Protein AF-0000000080482596 (afdb_homodimer)

Foldseek 3Di:
DADDDPRQVVLLVLLCVLLVVLLVVLVVLVVVVPVQLVLLVVLPDPRSSCVSNVSSVLSNVLSVCSNALAAVLVSLQSLLVVLQVCLVRRLVLVPDDPVCNVVSVVSSVVSNVSSVSSNVSSVVSVDDHPNHPNHHPD/DADDDPRQVVLLVLLCVLLVVLLVVLVVLVVVVPVQLVLLVVLPPPRSSCVSNVSSVLSNVLSVCSNALAAVLVSLQSLLVVLQVCLVRRLVLVPDDPVCNVVSVVSSVVSNVSSVSSNVSSVVSVDDHPNHPNHHPD

Structure (mmCIF, N/CA/C/O backbone):
data_AF-0000000080482596-model_v1
#
loop_
_entity.id
_entity.type
_entity.pdbx_description
1 polymer 'DoxX family protein'
#
loop_
_atom_site.group_PDB
_atom_site.id
_atom_site.type_symbol
_atom_site.label_atom_id
_atom_site.label_alt_id
_atom_site.label_comp_id
_atom_site.label_asym_id
_atom_site.label_entity_id
_atom_site.label_seq_id
_atom_site.pdbx_PDB_ins_code
_atom_site.Cartn_x
_atom_site.Cartn_y
_atom_site.Cartn_z
_atom_site.occupancy
_atom_site.B_iso_or_equiv
_atom_site.auth_seq_id
_atom_site.auth_comp_id
_atom_site.auth_asym_id
_atom_site.auth_atom_id
_atom_site.pdbx_PDB_model_num
ATOM 1 N N . MET A 1 1 ? -1.412 -26.266 -6.246 1 75.12 1 MET A N 1
ATOM 2 C CA . MET A 1 1 ? -0.433 -26.438 -5.176 1 75.12 1 MET A CA 1
ATOM 3 C C . MET A 1 1 ? -0.391 -25.219 -4.266 1 75.12 1 MET A C 1
ATOM 5 O O . MET A 1 1 ? -0.43 -24.078 -4.742 1 75.12 1 MET A O 1
ATOM 9 N N . VAL A 1 2 ? -0.297 -25.469 -2.836 1 86.62 2 VAL A N 1
ATOM 10 C CA . VAL A 1 2 ? -0.219 -24.406 -1.838 1 86.62 2 VAL A CA 1
ATOM 11 C C . VAL A 1 2 ? 1.213 -23.891 -1.752 1 86.62 2 VAL A C 1
ATOM 13 O O . VAL A 1 2 ? 2.166 -24.672 -1.741 1 86.62 2 VAL A O 1
ATOM 16 N N . LEU A 1 3 ? 1.321 -22.562 -1.751 1 84.69 3 LEU A N 1
ATOM 17 C CA . LEU A 1 3 ? 2.643 -21.953 -1.621 1 84.69 3 LEU A CA 1
ATOM 18 C C . LEU A 1 3 ? 3.291 -22.344 -0.297 1 84.69 3 LEU A C 1
ATOM 20 O O . LEU A 1 3 ? 2.652 -22.281 0.755 1 84.69 3 LEU A O 1
ATOM 24 N N . SER A 1 4 ? 4.512 -22.859 -0.291 1 85.62 4 SER A N 1
ATOM 25 C CA . SER A 1 4 ? 5.258 -23.266 0.894 1 85.62 4 SER A CA 1
ATOM 26 C C . SER A 1 4 ? 6.645 -22.641 0.922 1 85.62 4 SER A C 1
ATOM 28 O O . SER A 1 4 ? 6.977 -21.812 0.071 1 85.62 4 SER A O 1
ATOM 30 N N . GLY A 1 5 ? 7.367 -22.922 2.045 1 90.44 5 GLY A N 1
ATOM 31 C CA . GLY A 1 5 ? 8.711 -22.375 2.146 1 90.44 5 GLY A CA 1
ATOM 32 C C . GLY A 1 5 ? 8.727 -20.859 2.316 1 90.44 5 GLY A C 1
ATOM 33 O O . GLY A 1 5 ? 7.902 -20.312 3.047 1 90.44 5 GLY A O 1
ATOM 34 N N . LEU A 1 6 ? 9.672 -20.172 1.716 1 92 6 LEU A N 1
ATOM 35 C CA . LEU A 1 6 ? 9.836 -18.719 1.839 1 92 6 LEU A CA 1
ATOM 36 C C . LEU A 1 6 ? 8.656 -17.984 1.209 1 92 6 LEU A C 1
ATOM 38 O O . LEU A 1 6 ? 8.227 -16.938 1.711 1 92 6 LEU A O 1
ATOM 42 N N . GLU A 1 7 ? 8.117 -18.562 0.152 1 93.88 7 GLU A N 1
ATOM 43 C CA . GLU A 1 7 ? 6.965 -17.953 -0.499 1 93.88 7 GLU A CA 1
ATOM 44 C C . GLU A 1 7 ? 5.727 -18.016 0.39 1 93.88 7 GLU A C 1
ATOM 46 O O . GLU A 1 7 ? 4.926 -17.078 0.419 1 93.88 7 GLU A O 1
ATOM 51 N N . GLY A 1 8 ? 5.602 -19.156 1.041 1 95.44 8 GLY A N 1
ATOM 52 C CA . GLY A 1 8 ? 4.492 -19.281 1.974 1 95.44 8 GLY A CA 1
ATOM 53 C C . GLY A 1 8 ? 4.566 -18.297 3.125 1 95.44 8 GLY A C 1
ATOM 54 O O . GLY A 1 8 ? 3.553 -17.703 3.51 1 95.44 8 GLY A O 1
ATOM 55 N N . ILE A 1 9 ? 5.766 -18.156 3.664 1 96.94 9 ILE A N 1
ATOM 56 C CA . ILE A 1 9 ? 5.977 -17.219 4.77 1 96.94 9 ILE A CA 1
ATOM 57 C C . ILE A 1 9 ? 5.738 -15.789 4.293 1 96.94 9 ILE A C 1
ATOM 59 O O . ILE A 1 9 ? 5.082 -15 4.98 1 96.94 9 ILE A O 1
ATOM 63 N N . ALA A 1 10 ? 6.238 -15.492 3.076 1 97.94 10 ALA A N 1
ATOM 64 C CA . ALA A 1 10 ? 6.062 -14.156 2.518 1 97.94 10 ALA A CA 1
ATOM 65 C C . ALA A 1 10 ? 4.582 -13.836 2.311 1 97.94 10 ALA A C 1
ATOM 67 O O . ALA A 1 10 ? 4.137 -12.727 2.598 1 97.94 10 ALA A O 1
ATOM 68 N N . LEU A 1 11 ? 3.895 -14.789 1.822 1 98.06 11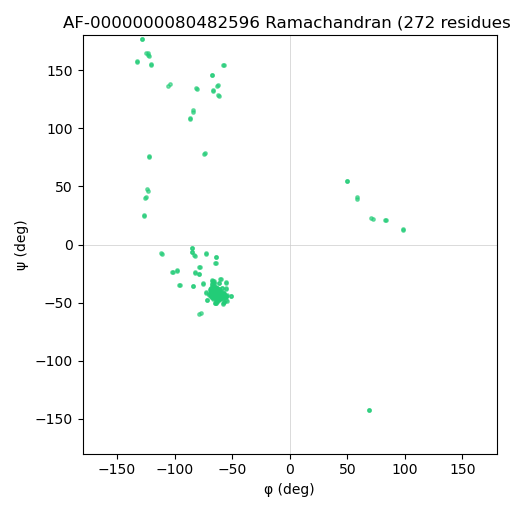 LEU A N 1
ATOM 69 C CA . LEU A 1 11 ? 2.475 -14.555 1.582 1 98.06 11 LEU A CA 1
ATOM 70 C C . LEU A 1 11 ? 1.723 -14.383 2.898 1 98.06 11 LEU A C 1
ATOM 72 O O . LEU A 1 11 ? 0.837 -13.531 3.006 1 98.06 11 LEU A O 1
ATOM 76 N N . LEU A 1 12 ? 2.086 -15.211 3.877 1 98.38 12 LEU A N 1
ATOM 77 C CA . LEU A 1 12 ? 1.438 -15.062 5.176 1 98.38 12 LEU A CA 1
ATOM 78 C C . LEU A 1 12 ? 1.697 -13.672 5.758 1 98.38 12 LEU A C 1
ATOM 80 O O . LEU A 1 12 ? 0.778 -13.031 6.262 1 98.38 12 LEU A O 1
ATOM 84 N N . LEU A 1 13 ? 2.904 -13.227 5.672 1 98.81 13 LEU A N 1
ATOM 85 C CA . LEU A 1 13 ? 3.244 -11.898 6.168 1 98.81 13 LEU A CA 1
ATOM 86 C C . LEU A 1 13 ? 2.52 -10.82 5.371 1 98.81 13 LEU A C 1
ATOM 88 O O . LEU A 1 13 ? 2.057 -9.828 5.938 1 98.81 13 LEU A O 1
ATOM 92 N N . ALA A 1 14 ? 2.475 -10.953 4.09 1 98.88 14 ALA A N 1
ATOM 93 C CA . ALA A 1 14 ? 1.762 -10 3.24 1 98.88 14 ALA A CA 1
ATOM 94 C C . ALA A 1 14 ? 0.301 -9.875 3.662 1 98.88 14 ALA A C 1
ATOM 96 O O . ALA A 1 14 ? -0.231 -8.766 3.758 1 98.88 14 ALA A O 1
ATOM 97 N N . ARG A 1 15 ? -0.317 -10.992 3.914 1 98.88 15 ARG A N 1
ATOM 98 C CA . ARG A 1 15 ? -1.721 -11.016 4.312 1 98.88 15 ARG A CA 1
ATOM 99 C C . ARG A 1 15 ? -1.922 -10.312 5.648 1 98.88 15 ARG A C 1
ATOM 101 O O . ARG A 1 15 ? -2.873 -9.547 5.816 1 98.88 15 ARG A O 1
ATOM 108 N N . ILE A 1 16 ? -1.071 -10.516 6.555 1 98.88 16 ILE A N 1
ATOM 109 C CA . ILE A 1 16 ? -1.191 -9.93 7.887 1 98.88 16 ILE A CA 1
ATOM 110 C C . ILE A 1 16 ? -0.912 -8.43 7.816 1 98.88 16 ILE A C 1
ATOM 112 O O . ILE A 1 16 ? -1.667 -7.625 8.367 1 98.88 16 ILE A O 1
ATOM 116 N N . LEU A 1 17 ? 0.138 -8.062 7.168 1 98.94 17 LEU A N 1
ATOM 117 C CA . LEU A 1 17 ? 0.535 -6.664 7.121 1 98.94 17 LEU A CA 1
ATOM 118 C C . LEU A 1 17 ? -0.441 -5.848 6.281 1 98.94 17 LEU A C 1
ATOM 120 O O . LEU A 1 17 ? -0.818 -4.738 6.66 1 98.94 17 LEU A O 1
ATOM 124 N N . PHE A 1 18 ? -0.849 -6.375 5.141 1 98.94 18 PHE A N 1
ATOM 125 C CA . PHE A 1 18 ? -1.749 -5.637 4.266 1 98.94 18 PHE A CA 1
ATOM 126 C C . PHE A 1 18 ? -3.18 -5.688 4.789 1 98.94 18 PHE A C 1
ATOM 128 O O . PHE A 1 18 ? -3.775 -4.648 5.082 1 98.94 18 PHE A O 1
ATOM 135 N N . GLY A 1 19 ? -3.668 -6.949 4.898 1 98.94 19 GLY A N 1
ATOM 136 C CA . GLY A 1 19 ? -5.035 -7.121 5.363 1 98.94 19 GLY A CA 1
ATOM 137 C C . GLY A 1 19 ? -5.242 -6.652 6.793 1 98.94 19 GLY A C 1
ATOM 138 O O . GLY A 1 19 ? -6.254 -6.023 7.105 1 98.94 19 GLY A O 1
ATOM 139 N N . GLY A 1 20 ? -4.32 -7.02 7.684 1 98.88 20 GLY A N 1
ATOM 140 C CA . GLY A 1 20 ? -4.43 -6.629 9.078 1 98.88 20 GLY A CA 1
ATOM 141 C C . GLY A 1 20 ? -4.43 -5.125 9.281 1 98.88 20 GLY A C 1
ATOM 142 O O . GLY A 1 20 ? -5.23 -4.598 10.055 1 98.88 20 GLY A O 1
ATOM 143 N N . VAL A 1 21 ? -3.568 -4.488 8.578 1 98.94 21 VAL A N 1
ATOM 144 C CA . VAL A 1 21 ? -3.463 -3.043 8.727 1 98.94 21 VAL A CA 1
ATOM 145 C C . VAL A 1 21 ? -4.73 -2.375 8.195 1 98.94 21 VAL A C 1
ATOM 147 O O . VAL A 1 21 ? -5.262 -1.453 8.82 1 98.94 21 VAL A O 1
ATOM 150 N N . LEU A 1 22 ? -5.215 -2.822 6.988 1 98.94 22 LEU A N 1
ATOM 151 C CA . LEU A 1 22 ? -6.422 -2.209 6.445 1 98.94 22 LEU A CA 1
ATOM 152 C C . LEU A 1 22 ? -7.625 -2.49 7.34 1 98.94 22 LEU A C 1
ATOM 154 O O . LEU A 1 22 ? -8.484 -1.627 7.516 1 98.94 22 LEU A O 1
ATOM 158 N N . ALA A 1 23 ? -7.691 -3.672 7.922 1 98.94 23 ALA A N 1
ATOM 159 C CA . ALA A 1 23 ? -8.758 -3.961 8.883 1 98.94 23 ALA A CA 1
ATOM 160 C C . ALA A 1 23 ? -8.672 -3.035 10.094 1 98.94 23 ALA A C 1
ATOM 162 O O . ALA A 1 23 ? -9.68 -2.504 10.547 1 98.94 23 ALA A O 1
ATOM 163 N N . PHE A 1 24 ? -7.504 -2.857 10.625 1 98.88 24 PHE A N 1
ATOM 164 C CA . PHE A 1 24 ? -7.301 -1.972 11.758 1 98.88 24 PHE A CA 1
ATOM 165 C C . PHE A 1 24 ? -7.688 -0.54 11.406 1 98.88 24 PHE A C 1
ATOM 167 O O . PHE A 1 24 ? -8.312 0.155 12.211 1 98.88 24 PHE A O 1
ATOM 174 N N . THR A 1 25 ? -7.273 -0.079 10.25 1 98.75 25 THR A N 1
ATOM 175 C CA . THR A 1 25 ? -7.676 1.239 9.773 1 98.75 25 THR A CA 1
ATOM 176 C C . THR A 1 25 ? -9.195 1.364 9.742 1 98.75 25 THR A C 1
ATOM 178 O O . THR A 1 25 ? -9.742 2.408 10.102 1 98.75 25 THR A O 1
ATOM 181 N N . GLY A 1 26 ? -9.828 0.32 9.227 1 98.81 26 GLY A N 1
ATOM 182 C CA . GLY A 1 26 ? -11.289 0.308 9.258 1 98.81 26 GLY A CA 1
ATOM 183 C C . GLY A 1 26 ? -11.852 0.432 10.664 1 98.81 26 GLY A C 1
ATOM 184 O O . GLY A 1 26 ? -12.852 1.129 10.875 1 98.81 26 GLY A O 1
ATOM 185 N N . LEU A 1 27 ? -11.281 -0.285 11.617 1 98.62 27 LEU A N 1
ATOM 186 C CA . LEU A 1 27 ? -11.719 -0.185 13.008 1 98.62 27 LEU A CA 1
ATOM 187 C C . LEU A 1 27 ? -11.586 1.247 13.516 1 98.62 27 LEU A C 1
ATOM 189 O O . LEU A 1 27 ? -12.43 1.719 14.281 1 98.62 27 LEU A O 1
ATOM 193 N N . ASN A 1 28 ? -10.531 1.941 13.109 1 97.94 28 ASN A N 1
ATOM 194 C CA . ASN A 1 28 ? -10.336 3.336 13.492 1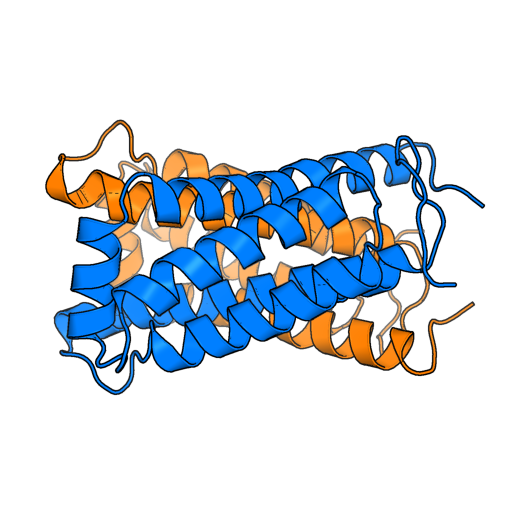 97.94 28 ASN A CA 1
ATOM 195 C C . ASN A 1 28 ? -11.477 4.219 12.984 1 97.94 28 ASN A C 1
ATOM 197 O O . ASN A 1 28 ? -11.836 5.207 13.625 1 97.94 28 ASN A O 1
ATOM 201 N N . HIS A 1 29 ? -12.023 3.84 11.789 1 98.31 29 HIS A N 1
ATOM 202 C CA . HIS A 1 29 ? -13.156 4.594 11.281 1 98.31 29 HIS A CA 1
ATOM 203 C C . HIS A 1 29 ? -14.336 4.543 12.25 1 98.31 29 HIS A C 1
ATOM 205 O O . HIS A 1 29 ? -15.117 5.488 12.328 1 98.31 29 HIS A O 1
ATOM 211 N N . PHE A 1 30 ? -14.461 3.461 13 1 98.31 30 PHE A N 1
ATOM 212 C CA . PHE A 1 30 ? -15.539 3.328 13.977 1 98.31 30 PHE A CA 1
ATOM 213 C C . PHE A 1 30 ? -15.156 4.004 15.289 1 98.31 30 PHE A C 1
ATOM 215 O O . PHE A 1 30 ? -16 4.605 15.953 1 98.31 30 PHE A O 1
ATOM 222 N N . MET A 1 31 ? -13.906 3.949 15.664 1 97.5 31 MET A N 1
ATOM 223 C CA . MET A 1 31 ? -13.445 4.48 16.938 1 97.5 31 MET A CA 1
ATOM 224 C C . MET A 1 31 ? -13.297 5.996 16.891 1 97.5 31 MET A C 1
ATOM 226 O O . MET A 1 31 ? -13.375 6.672 17.906 1 97.5 31 MET A O 1
ATOM 230 N N . GLN A 1 32 ? -13.094 6.543 15.734 1 97.5 32 GLN A N 1
ATOM 231 C CA . GLN A 1 32 ? -12.867 7.969 15.531 1 97.5 32 GLN A CA 1
ATOM 232 C C . GLN A 1 32 ? -13.852 8.539 14.516 1 97.5 32 GLN A C 1
ATOM 234 O O . GLN A 1 32 ? -13.484 9.367 13.688 1 97.5 32 GLN A O 1
ATOM 239 N N . THR A 1 33 ? -15.047 8.055 14.664 1 98.19 33 THR A N 1
ATOM 240 C CA . THR A 1 33 ? -16.062 8.367 13.656 1 98.19 33 THR A CA 1
ATOM 241 C C . THR A 1 33 ? -16.266 9.875 13.555 1 98.19 33 THR A C 1
ATOM 243 O O . THR A 1 33 ? -16.344 10.422 12.453 1 98.19 33 THR A O 1
ATOM 246 N N . GLU A 1 34 ? -16.359 10.555 14.648 1 97.69 34 GLU A N 1
ATOM 247 C CA . GLU A 1 34 ? -16.656 11.984 14.633 1 97.69 34 GLU A CA 1
ATOM 248 C C . GLU A 1 34 ? -15.547 12.766 13.938 1 97.69 34 GLU A C 1
ATOM 250 O O . GLU A 1 34 ? -15.82 13.594 13.062 1 97.69 34 GLU A O 1
ATOM 255 N N . GLN A 1 35 ? -14.391 12.5 14.305 1 95.94 35 GLN A N 1
ATOM 256 C CA . GLN A 1 35 ? -13.25 13.188 13.695 1 95.94 35 GLN A CA 1
ATOM 257 C C . GLN A 1 35 ? -13.164 12.898 12.203 1 95.94 35 GLN A C 1
ATOM 259 O O . GLN A 1 35 ? -12.953 13.812 11.398 1 95.94 35 GLN A O 1
ATOM 264 N N . MET A 1 36 ? -13.312 11.703 11.836 1 96.25 36 MET A N 1
ATOM 265 C CA . MET A 1 36 ? -13.203 11.312 10.43 1 96.25 36 MET A CA 1
ATOM 266 C C . MET A 1 36 ? -14.367 11.852 9.617 1 96.25 36 MET A C 1
ATOM 268 O O . MET A 1 36 ? -14.203 12.211 8.445 1 96.25 36 MET A O 1
ATOM 272 N N . ALA A 1 37 ? -15.5 11.82 10.227 1 97.94 37 ALA A N 1
ATOM 273 C CA . ALA A 1 37 ? -16.656 12.406 9.539 1 97.94 37 ALA A CA 1
ATOM 274 C C . ALA A 1 37 ? -16.453 13.906 9.32 1 97.94 37 ALA A C 1
ATOM 276 O O . ALA A 1 37 ? -16.891 14.445 8.305 1 97.94 37 ALA A O 1
ATOM 277 N N . GLY A 1 38 ? -15.914 14.602 10.344 1 96.75 38 GLY A N 1
ATOM 278 C CA . GLY A 1 38 ? -15.578 16 10.172 1 96.75 38 GLY A CA 1
ATOM 279 C C . GLY A 1 38 ? -14.664 16.266 8.992 1 96.75 38 GLY A C 1
ATOM 280 O O . GLY A 1 38 ? -14.891 17.188 8.211 1 96.75 38 GLY A O 1
ATOM 281 N N . TYR A 1 39 ? -13.656 15.43 8.852 1 94.5 39 TYR A N 1
ATOM 282 C CA . TYR A 1 39 ? -12.742 15.539 7.727 1 94.5 39 TYR A CA 1
ATOM 283 C C . TYR A 1 39 ? -13.453 15.273 6.41 1 94.5 39 TYR A C 1
ATOM 285 O O . TYR A 1 39 ? -13.25 15.984 5.426 1 94.5 39 TYR A O 1
ATOM 293 N N . ALA A 1 40 ? -14.273 14.227 6.348 1 96.75 40 ALA A N 1
ATOM 294 C CA . ALA A 1 40 ? -15.039 13.883 5.152 1 96.75 40 ALA A CA 1
A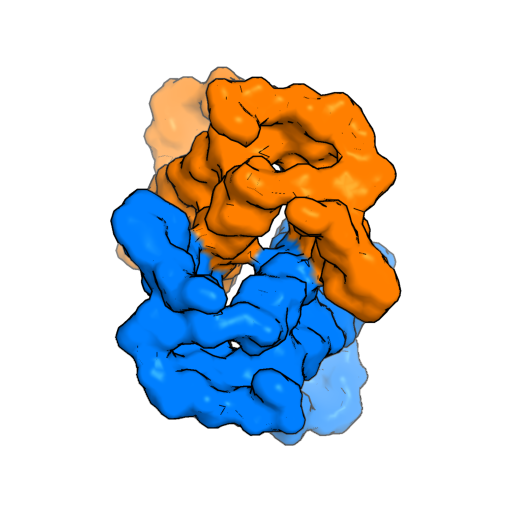TOM 295 C C . ALA A 1 40 ? -15.969 15.031 4.754 1 96.75 40 ALA A C 1
ATOM 297 O O . ALA A 1 40 ? -16.125 15.328 3.566 1 96.75 40 ALA A O 1
ATOM 298 N N . GLN A 1 41 ? -16.547 15.602 5.754 1 97.31 41 GLN A N 1
ATOM 299 C CA . GLN A 1 41 ? -17.406 16.766 5.496 1 97.31 41 GLN A CA 1
ATOM 300 C C . GLN A 1 41 ? -16.594 17.906 4.895 1 97.31 41 GLN A C 1
ATOM 302 O O . GLN A 1 41 ? -17.047 18.562 3.949 1 97.31 41 GLN A O 1
ATOM 307 N N . HIS A 1 42 ? -15.516 18.172 5.496 1 95.25 42 HIS A N 1
ATOM 308 C CA . HIS A 1 42 ? -14.633 19.219 4.996 1 95.25 42 HIS A CA 1
ATOM 309 C C . HIS A 1 42 ? -14.258 18.969 3.537 1 95.25 42 HIS A C 1
ATOM 311 O O . HIS A 1 42 ? -14.109 19.906 2.758 1 95.25 42 HIS A O 1
ATOM 317 N N . LYS A 1 43 ? -14.156 17.688 3.158 1 95.94 43 LYS A N 1
ATOM 318 C CA . LYS A 1 43 ? -13.797 17.312 1.795 1 95.94 43 LYS A CA 1
ATOM 319 C C . LYS A 1 43 ? -15.016 17.328 0.877 1 95.94 43 LYS A C 1
ATOM 321 O O . LYS A 1 43 ? -14.906 17.047 -0.318 1 95.94 43 LYS A O 1
ATOM 326 N N . GLY A 1 44 ? -16.203 17.484 1.417 1 95.5 44 GLY A N 1
ATOM 327 C CA . GLY A 1 44 ? -17.391 17.719 0.602 1 95.5 44 GLY A CA 1
ATOM 328 C C . GLY A 1 44 ? -18.203 16.453 0.362 1 95.5 44 GLY A C 1
ATOM 329 O O . GLY A 1 44 ? -19.078 16.438 -0.514 1 95.5 44 GLY A O 1
ATOM 330 N N . LEU A 1 45 ? -17.875 15.469 1.116 1 96.38 45 LEU A N 1
ATOM 331 C CA . LEU A 1 45 ? -18.688 14.273 0.942 1 96.38 45 LEU A CA 1
ATOM 332 C C . LEU A 1 45 ? -20.109 14.516 1.398 1 96.38 45 LEU A C 1
ATOM 334 O O . LEU A 1 45 ? -20.344 15.148 2.434 1 96.38 45 LEU A O 1
ATOM 338 N N . PRO A 1 46 ? -21.172 14.141 0.639 1 95.38 46 PRO A N 1
ATOM 339 C CA . PRO A 1 46 ? -22.578 14.445 0.966 1 95.38 46 PRO A CA 1
ATOM 340 C C . PRO A 1 46 ? -23.062 13.703 2.211 1 95.38 46 PRO A C 1
ATOM 342 O O . PRO A 1 46 ? -23.906 14.211 2.945 1 95.38 46 PRO A O 1
ATOM 345 N N . ALA A 1 47 ? -22.703 12.555 2.52 1 97.75 47 ALA A N 1
ATOM 346 C CA . ALA A 1 47 ? -23.047 11.766 3.695 1 97.75 47 ALA A CA 1
ATOM 347 C C . ALA A 1 47 ? -21.797 11.344 4.465 1 97.75 47 ALA A C 1
ATOM 349 O O . ALA A 1 47 ? -21.453 10.156 4.512 1 97.75 47 ALA A O 1
ATOM 350 N N . PRO A 1 48 ? -21.281 12.305 5.152 1 98.25 48 PRO A N 1
ATOM 351 C CA . PRO A 1 48 ? -19.938 12.062 5.699 1 98.25 48 PRO A CA 1
ATOM 352 C C . PRO A 1 48 ? -19.922 10.945 6.738 1 98.25 48 PRO A C 1
ATOM 354 O O . PRO A 1 48 ? -19.047 10.086 6.703 1 98.25 48 PRO A O 1
ATOM 357 N N . THR A 1 49 ? -20.859 10.945 7.672 1 98.5 49 THR A N 1
ATOM 358 C CA . THR A 1 49 ? -20.875 9.914 8.703 1 98.5 49 THR A CA 1
ATOM 359 C C . THR A 1 49 ? -21.125 8.539 8.086 1 98.5 49 THR A C 1
ATOM 361 O O . THR A 1 49 ? -20.453 7.57 8.43 1 98.5 49 THR A O 1
ATOM 364 N N . LEU A 1 50 ? -22.031 8.461 7.188 1 98.38 50 LEU A N 1
ATOM 365 C CA . LEU A 1 50 ? -22.312 7.199 6.508 1 98.38 50 LEU A CA 1
ATOM 366 C C . LEU A 1 50 ? -21.109 6.73 5.707 1 98.38 50 LEU A C 1
ATOM 368 O O . LEU A 1 50 ? -20.812 5.531 5.656 1 98.38 50 LEU A O 1
ATOM 372 N N . SER A 1 51 ? -20.453 7.668 5.078 1 98.38 51 SER A N 1
ATOM 373 C CA . SER A 1 51 ? -19.266 7.324 4.297 1 98.38 51 SER A CA 1
ATOM 374 C C . SER A 1 51 ? -18.172 6.742 5.18 1 98.38 51 SER A C 1
ATOM 376 O O . SER A 1 51 ? -17.531 5.762 4.809 1 98.38 51 SER A O 1
ATOM 378 N N . VAL A 1 52 ? -17.984 7.324 6.367 1 98.56 52 VAL A N 1
ATOM 379 C CA . VAL A 1 52 ? -16.953 6.871 7.281 1 98.56 52 VAL A CA 1
ATOM 380 C C . VAL A 1 52 ? -17.297 5.488 7.824 1 98.56 52 VAL A C 1
ATOM 382 O O . VAL A 1 52 ? -16.453 4.586 7.832 1 98.56 52 VAL A O 1
ATOM 385 N N . LEU A 1 53 ? -18.516 5.262 8.203 1 98.75 53 LEU A N 1
ATOM 386 C CA . LEU A 1 53 ? -18.938 3.971 8.727 1 98.75 53 LEU A CA 1
ATOM 387 C C . LEU A 1 53 ? -18.906 2.902 7.637 1 98.75 53 LEU A C 1
ATOM 389 O O . LEU A 1 53 ? -18.453 1.778 7.883 1 98.75 53 LEU A O 1
ATOM 393 N N . GLY A 1 54 ? -19.422 3.297 6.461 1 98.62 54 GLY A N 1
ATOM 394 C CA . GLY A 1 54 ? -19.391 2.369 5.34 1 98.62 54 GLY A CA 1
ATOM 395 C C . GLY A 1 54 ? -17.969 1.97 4.945 1 98.62 54 GLY A C 1
ATOM 396 O O . GLY A 1 54 ? -17.703 0.793 4.699 1 98.62 54 GLY A O 1
ATOM 397 N N . SER A 1 55 ? -17.094 2.965 4.887 1 98.69 55 SER A N 1
ATOM 398 C CA . SER A 1 55 ? -15.703 2.654 4.559 1 98.69 55 SER A CA 1
ATOM 399 C C . SER A 1 55 ? -15.055 1.816 5.652 1 98.69 55 SER A C 1
ATOM 401 O O . SER A 1 55 ? -14.234 0.94 5.367 1 98.69 55 SER A O 1
ATOM 403 N N . GLY A 1 56 ? -15.406 2.154 6.934 1 98.81 56 GLY A N 1
ATOM 404 C CA . GLY A 1 56 ? -14.93 1.314 8.023 1 98.81 56 GLY A CA 1
ATOM 405 C C . GLY A 1 56 ? -15.305 -0.147 7.852 1 98.81 56 GLY A C 1
ATOM 406 O O . GLY A 1 56 ? -14.453 -1.029 7.996 1 98.81 56 GLY A O 1
ATOM 407 N N . ALA A 1 57 ? -16.562 -0.388 7.531 1 98.94 57 ALA A N 1
ATOM 408 C CA . ALA A 1 57 ? -17.031 -1.754 7.324 1 98.94 57 ALA A CA 1
ATOM 409 C C . ALA A 1 57 ? -16.312 -2.414 6.156 1 98.94 57 ALA A C 1
ATOM 411 O O . ALA A 1 57 ? -15.891 -3.572 6.25 1 98.94 57 ALA A O 1
ATOM 412 N N . LEU A 1 58 ? -16.219 -1.686 5.125 1 98.94 58 LEU A N 1
ATOM 413 C CA . LEU A 1 58 ? -15.562 -2.199 3.924 1 98.94 58 LEU A CA 1
ATOM 414 C C . LEU A 1 58 ? -14.109 -2.574 4.211 1 98.94 58 LEU A C 1
ATOM 416 O O . LEU A 1 58 ? -13.656 -3.648 3.816 1 98.94 58 LEU A O 1
ATOM 420 N N . LEU A 1 59 ? -13.391 -1.709 4.922 1 98.94 59 LEU A N 1
ATOM 421 C CA . LEU A 1 59 ? -11.984 -1.937 5.242 1 98.94 59 LEU A CA 1
ATOM 422 C C . LEU A 1 59 ? -11.828 -3.129 6.18 1 98.94 59 LEU A C 1
ATOM 424 O O . LEU A 1 59 ? -10.953 -3.973 5.98 1 98.94 59 LEU A O 1
ATOM 428 N N . VAL A 1 60 ? -12.656 -3.191 7.148 1 98.94 60 VAL A N 1
ATOM 429 C CA . VAL A 1 60 ? -12.586 -4.301 8.094 1 98.94 60 VAL A CA 1
ATOM 430 C C . VAL A 1 60 ? -12.875 -5.613 7.375 1 98.94 60 VAL A C 1
ATOM 432 O O . VAL A 1 60 ? -12.102 -6.566 7.473 1 98.94 60 VAL A O 1
ATOM 435 N N . LEU A 1 61 ? -13.953 -5.672 6.621 1 98.94 61 LEU A N 1
ATOM 436 C CA . LEU A 1 61 ? -14.359 -6.898 5.945 1 98.94 61 LEU A CA 1
ATOM 437 C C . LEU A 1 61 ? -13.352 -7.285 4.867 1 98.94 61 LEU A C 1
ATOM 439 O O . LEU A 1 61 ? -13 -8.461 4.73 1 98.94 61 LEU A O 1
ATOM 443 N N . GLY A 1 62 ? -12.961 -6.293 4.094 1 98.94 62 GLY A N 1
ATOM 444 C CA . GLY A 1 62 ? -11.953 -6.57 3.084 1 98.94 62 GLY A CA 1
ATOM 445 C C . GLY A 1 62 ? -10.641 -7.051 3.67 1 98.94 62 GLY A C 1
ATOM 446 O O . GLY A 1 62 ? -10.039 -7.996 3.16 1 98.94 62 GLY A O 1
ATOM 447 N N . GLY A 1 63 ? -10.156 -6.332 4.734 1 98.94 63 GLY A N 1
ATOM 448 C CA . GLY A 1 63 ? -8.938 -6.758 5.402 1 98.94 63 GLY A CA 1
ATOM 449 C C . GLY A 1 63 ? -9.031 -8.16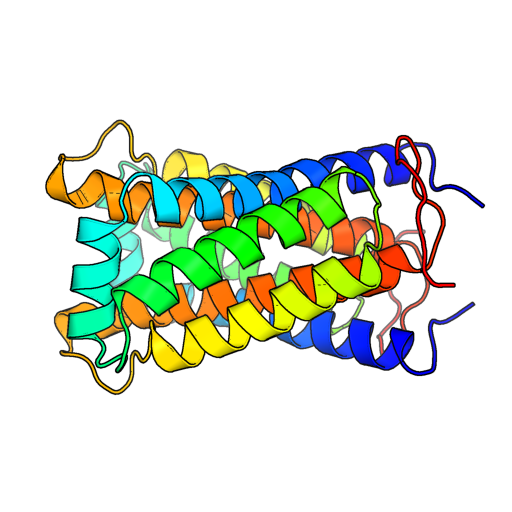4 5.961 1 98.94 63 GLY A C 1
ATOM 450 O O . GLY A 1 63 ? -8.102 -8.961 5.801 1 98.94 63 GLY A O 1
ATOM 451 N N . LEU A 1 64 ? -10.102 -8.508 6.594 1 98.88 64 LEU A N 1
ATOM 452 C CA . LEU A 1 64 ? -10.305 -9.844 7.156 1 98.88 64 LEU A CA 1
ATOM 453 C C . LEU A 1 64 ? -10.383 -10.891 6.055 1 98.88 64 LEU A C 1
ATOM 455 O O . LEU A 1 64 ? -9.938 -12.023 6.242 1 98.88 64 LEU A O 1
ATOM 459 N N . SER A 1 65 ? -11.055 -10.531 4.957 1 98.88 65 SER A N 1
ATOM 460 C CA . SER A 1 65 ? -11.086 -11.414 3.799 1 98.88 65 SER A CA 1
ATOM 461 C C . SER A 1 65 ? -9.68 -11.844 3.395 1 98.88 65 SER A C 1
ATOM 463 O O . SER A 1 65 ? -9.414 -13.031 3.18 1 98.88 65 SER A O 1
ATOM 465 N N . ILE A 1 66 ? -8.781 -10.938 3.373 1 98.81 66 ILE A N 1
ATOM 466 C CA . ILE A 1 66 ? -7.406 -11.18 2.947 1 98.81 66 ILE A CA 1
ATOM 467 C C . ILE A 1 66 ? -6.668 -11.977 4.02 1 98.81 66 ILE A C 1
ATOM 469 O O . ILE A 1 66 ? -5.945 -12.93 3.709 1 98.81 66 ILE A O 1
ATOM 473 N N . ILE A 1 67 ? -6.863 -11.672 5.273 1 98.81 67 ILE A N 1
ATOM 474 C CA . ILE A 1 67 ? -6.176 -12.359 6.359 1 98.81 67 ILE A CA 1
ATOM 475 C C . ILE A 1 67 ? -6.605 -13.828 6.395 1 98.81 67 ILE A C 1
ATOM 477 O O . ILE A 1 67 ? -5.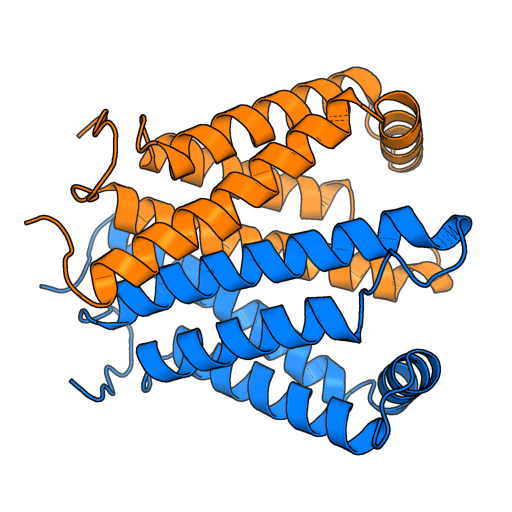766 -14.719 6.504 1 98.81 67 ILE A O 1
ATOM 481 N N . THR A 1 68 ? -7.848 -14.109 6.195 1 98.44 68 THR A N 1
ATOM 482 C CA . THR A 1 68 ? -8.391 -15.43 6.477 1 98.44 68 THR A CA 1
ATOM 483 C C . THR A 1 68 ? -8.469 -16.266 5.203 1 98.44 68 THR A C 1
ATOM 485 O O . THR A 1 68 ? -8.594 -17.484 5.266 1 98.44 68 THR A O 1
ATOM 488 N N . GLY A 1 69 ? -8.5 -15.617 4.066 1 97.75 69 GLY A N 1
ATOM 489 C CA . GLY A 1 69 ? -8.68 -16.328 2.809 1 97.75 69 GLY A CA 1
ATOM 490 C C . GLY A 1 69 ? -10.133 -16.625 2.49 1 97.75 69 GLY A C 1
ATOM 491 O O . GLY A 1 69 ? -10.43 -17.578 1.771 1 97.75 69 GLY A O 1
ATOM 492 N N . VAL A 1 70 ? -11.016 -15.852 3.129 1 98.38 70 VAL A N 1
ATOM 493 C CA . VAL A 1 70 ? -12.438 -15.953 2.797 1 98.38 70 VAL A CA 1
ATOM 494 C C . VAL A 1 70 ? -12.758 -15.039 1.619 1 98.38 70 VAL A C 1
ATOM 496 O O . VAL A 1 70 ? -12.812 -13.82 1.774 1 98.38 70 VAL A O 1
ATOM 499 N N . LEU A 1 71 ? -13.016 -15.602 0.451 1 98.19 71 LEU A N 1
ATOM 500 C CA . LEU A 1 71 ? -13.281 -14.867 -0.783 1 98.19 71 LEU A CA 1
ATOM 501 C C . LEU A 1 71 ? -12.211 -13.805 -1.024 1 98.19 71 LEU A C 1
ATOM 503 O O . LEU A 1 71 ? -12.531 -12.633 -1.24 1 98.19 71 LEU A O 1
ATOM 507 N N . PRO A 1 72 ? -10.984 -14.234 -1.025 1 97.69 72 PRO A N 1
ATOM 508 C CA . PRO A 1 72 ? -9.906 -13.234 -1.015 1 97.69 72 PRO A CA 1
ATOM 509 C C . PRO A 1 72 ? -9.844 -12.422 -2.307 1 97.69 72 PRO A C 1
ATOM 511 O O . PRO A 1 72 ? -9.469 -11.25 -2.285 1 97.69 72 PRO A O 1
ATOM 514 N N . VAL A 1 73 ? -10.211 -12.984 -3.475 1 98.06 73 VAL A N 1
ATOM 515 C CA . VAL A 1 73 ? -10.227 -12.227 -4.723 1 98.06 73 VAL A CA 1
ATOM 516 C C . VAL A 1 73 ? -11.25 -11.094 -4.625 1 98.06 73 VAL A C 1
ATOM 518 O O . VAL A 1 73 ? -10.945 -9.945 -4.965 1 98.06 73 VAL A O 1
ATOM 521 N N . VAL A 1 74 ? -12.43 -11.375 -4.102 1 98.38 74 VAL A N 1
ATOM 522 C CA . VAL A 1 74 ? -13.484 -10.383 -3.973 1 98.38 74 VAL A CA 1
ATOM 523 C C . VAL A 1 74 ? -13.055 -9.289 -3 1 98.38 74 VAL A C 1
ATOM 525 O O . VAL A 1 74 ? -13.156 -8.094 -3.309 1 98.38 74 VAL A O 1
ATOM 528 N N . GLY A 1 75 ? -12.578 -9.711 -1.799 1 98.69 75 GLY A N 1
ATOM 529 C CA . GLY A 1 75 ? -12.109 -8.742 -0.821 1 98.69 75 GLY A CA 1
ATOM 530 C C . GLY A 1 75 ? -11.039 -7.82 -1.362 1 98.69 75 GLY A C 1
ATOM 531 O O . GLY A 1 75 ? -11.102 -6.602 -1.177 1 98.69 75 GLY A O 1
ATOM 532 N N . ALA A 1 76 ? -10.086 -8.359 -2.064 1 98.88 76 ALA A N 1
ATOM 533 C CA . ALA A 1 76 ? -8.977 -7.582 -2.604 1 98.88 76 ALA A CA 1
ATOM 534 C C . ALA A 1 76 ? -9.461 -6.605 -3.672 1 98.88 76 ALA A C 1
ATOM 536 O O . ALA A 1 76 ? -9.023 -5.453 -3.715 1 98.88 76 ALA A O 1
ATOM 537 N N . LEU A 1 77 ? -10.336 -7.023 -4.547 1 98.81 77 LEU A N 1
ATOM 538 C CA . LEU A 1 77 ? -10.828 -6.16 -5.617 1 98.81 77 LEU A CA 1
ATOM 539 C C . LEU A 1 77 ? -11.688 -5.031 -5.055 1 98.81 77 LEU A C 1
ATOM 541 O O . LEU A 1 77 ? -11.609 -3.895 -5.527 1 98.81 77 LEU A O 1
ATOM 545 N N . VAL A 1 78 ? -12.492 -5.355 -4.109 1 98.88 78 VAL A N 1
ATOM 546 C CA . VAL A 1 78 ? -13.32 -4.34 -3.463 1 98.88 78 VAL A CA 1
ATOM 547 C C . VAL A 1 78 ? -12.43 -3.309 -2.777 1 98.88 78 VAL A C 1
ATOM 549 O O . VAL A 1 78 ? -12.672 -2.104 -2.885 1 98.88 78 VAL A O 1
ATOM 552 N N . LEU A 1 79 ? -11.422 -3.785 -2.092 1 98.94 79 LEU A N 1
ATOM 553 C CA . LEU A 1 79 ? -10.484 -2.875 -1.446 1 98.94 79 LEU A CA 1
ATOM 554 C C . LEU A 1 79 ? -9.758 -2.016 -2.479 1 98.94 79 LEU A C 1
ATOM 556 O O . LEU A 1 79 ? -9.555 -0.821 -2.262 1 98.94 79 LEU A O 1
ATOM 560 N N . ALA A 1 80 ? -9.344 -2.604 -3.592 1 98.94 80 ALA A N 1
ATOM 561 C CA . ALA A 1 80 ? -8.688 -1.836 -4.648 1 98.94 80 ALA A CA 1
ATOM 562 C C . ALA A 1 80 ? -9.586 -0.699 -5.133 1 98.94 80 ALA A C 1
ATOM 564 O O . ALA A 1 80 ? -9.141 0.446 -5.246 1 98.94 80 ALA A O 1
ATOM 565 N N . GLY A 1 81 ? -10.805 -1.049 -5.426 1 98.94 81 GLY A N 1
ATOM 566 C CA . GLY A 1 81 ? -11.742 -0.027 -5.855 1 98.94 81 GLY A CA 1
ATOM 567 C C . GLY A 1 81 ? -11.938 1.071 -4.828 1 98.94 81 GLY A C 1
ATOM 568 O O . GLY A 1 81 ? -11.945 2.256 -5.172 1 98.94 81 GLY A O 1
ATOM 569 N N . PHE A 1 82 ? -12.078 0.674 -3.574 1 98.94 82 PHE A N 1
ATOM 570 C CA . PHE A 1 82 ? -12.258 1.642 -2.496 1 98.94 82 PHE A CA 1
ATOM 571 C C . PHE A 1 82 ? -11.062 2.584 -2.414 1 98.94 82 PHE A C 1
ATOM 573 O O . PHE A 1 82 ? -11.234 3.795 -2.25 1 98.94 82 PHE A O 1
ATOM 580 N N . LEU A 1 83 ? -9.867 2.053 -2.465 1 98.94 83 LEU A N 1
ATOM 581 C CA . LEU A 1 83 ? -8.648 2.842 -2.32 1 98.94 83 LEU A CA 1
ATOM 582 C C . LEU A 1 83 ? -8.516 3.852 -3.457 1 98.94 83 LEU A C 1
ATOM 584 O O . LEU A 1 83 ? -8.047 4.973 -3.244 1 98.94 83 LEU A O 1
ATOM 588 N N . VAL A 1 84 ? -8.922 3.449 -4.652 1 98.94 84 VAL A N 1
ATOM 589 C CA . VAL A 1 84 ? -8.906 4.391 -5.77 1 98.94 84 VAL A CA 1
ATOM 590 C C . VAL A 1 84 ? -9.93 5.5 -5.523 1 98.94 84 VAL A C 1
ATOM 592 O O . VAL A 1 84 ? -9.617 6.684 -5.695 1 98.94 84 VAL A O 1
ATOM 595 N N . VAL A 1 85 ? -11.117 5.102 -5.121 1 98.44 85 VAL A N 1
ATOM 596 C CA . VAL A 1 85 ? -12.164 6.09 -4.863 1 98.44 85 VAL A CA 1
ATOM 5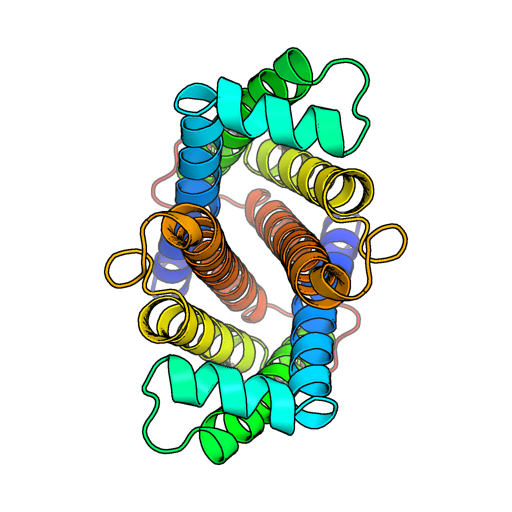97 C C . VAL A 1 85 ? -11.727 7.023 -3.738 1 98.44 85 VAL A C 1
ATOM 599 O O . VAL A 1 85 ? -11.891 8.242 -3.832 1 98.44 85 VAL A O 1
ATOM 602 N N . SER A 1 86 ? -11.219 6.473 -2.645 1 98.19 86 SER A N 1
ATOM 603 C CA . SER A 1 86 ? -10.734 7.273 -1.521 1 98.19 86 SER A CA 1
ATOM 604 C C . SER A 1 86 ? -9.648 8.242 -1.96 1 98.19 86 SER A C 1
ATOM 606 O O . SER A 1 86 ? -9.625 9.398 -1.528 1 98.19 86 SER A O 1
ATOM 608 N N . ALA A 1 87 ? -8.711 7.809 -2.826 1 98.62 87 ALA A N 1
ATOM 609 C CA . ALA A 1 87 ? -7.664 8.688 -3.348 1 98.62 87 ALA A CA 1
ATOM 610 C C . ALA A 1 87 ? -8.266 9.891 -4.066 1 98.62 87 ALA A C 1
ATOM 612 O O . ALA A 1 87 ? -7.867 11.031 -3.816 1 98.62 87 ALA A O 1
ATOM 613 N N . LEU A 1 88 ? -9.219 9.664 -4.875 1 98.12 88 LEU A N 1
ATOM 614 C CA . LEU A 1 88 ? -9.781 10.703 -5.727 1 98.12 88 LEU A CA 1
ATOM 615 C C . LEU A 1 88 ? -10.672 11.641 -4.914 1 98.12 88 LEU A C 1
ATOM 617 O O . LEU A 1 88 ? -10.727 12.844 -5.191 1 98.12 88 LEU A O 1
ATOM 621 N N . THR A 1 89 ? -11.359 11.133 -3.904 1 97 89 THR A N 1
ATOM 622 C CA . THR A 1 89 ? -12.359 11.93 -3.205 1 97 89 THR A CA 1
ATOM 623 C C . THR A 1 89 ? -11.766 12.578 -1.96 1 97 89 THR A C 1
ATOM 625 O O . THR A 1 89 ? -12.117 13.711 -1.612 1 97 89 THR A O 1
ATOM 628 N N . MET A 1 90 ? -10.875 11.914 -1.307 1 97.44 90 MET A N 1
ATOM 629 C CA . MET A 1 90 ? -10.406 12.398 -0.01 1 97.44 90 MET A CA 1
ATOM 630 C C . MET A 1 90 ? -9.047 13.07 -0.139 1 97.44 90 MET A C 1
ATOM 632 O O . MET A 1 90 ? -8.656 13.859 0.726 1 97.44 90 MET A O 1
ATOM 636 N N . HIS A 1 91 ? -8.281 12.742 -1.165 1 98.19 91 HIS A N 1
ATOM 637 C CA . HIS A 1 91 ? -6.918 13.258 -1.28 1 98.19 91 HIS A CA 1
ATOM 638 C C . HIS A 1 91 ? -6.715 13.992 -2.602 1 98.19 91 HIS A C 1
ATOM 640 O O . HIS A 1 91 ? -5.754 13.727 -3.324 1 98.19 91 HIS A O 1
ATOM 646 N N . ASP A 1 92 ? -7.703 14.852 -2.859 1 97.38 92 ASP A N 1
ATOM 647 C CA . ASP A 1 92 ? -7.684 15.664 -4.07 1 97.38 92 ASP A CA 1
ATOM 648 C C . ASP A 1 92 ? -6.66 16.797 -3.955 1 97.38 92 ASP A C 1
ATOM 650 O O . ASP A 1 92 ? -7.027 17.969 -3.85 1 97.38 92 ASP A O 1
ATOM 654 N N . PHE A 1 93 ? -5.395 16.516 -4.125 1 97.44 93 PHE A N 1
ATOM 655 C CA . PHE A 1 93 ? -4.297 17.438 -3.883 1 97.44 93 PHE A CA 1
ATOM 656 C C . PHE A 1 93 ? -4.363 18.625 -4.836 1 97.44 93 PHE A C 1
ATOM 658 O O . PHE A 1 93 ? -3.771 19.672 -4.574 1 97.44 93 PHE A O 1
ATOM 665 N N . TRP A 1 94 ? -5.102 18.578 -5.91 1 97.75 94 TRP A N 1
ATOM 666 C CA . TRP A 1 94 ? -5.234 19.641 -6.895 1 97.75 94 TRP A CA 1
ATOM 667 C C . TRP A 1 94 ? -6.293 20.656 -6.461 1 97.75 94 TRP A C 1
ATOM 669 O O . TRP A 1 94 ? -6.461 21.703 -7.098 1 97.75 94 TRP A O 1
ATOM 679 N N . ALA A 1 95 ? -7.02 20.422 -5.406 1 96.56 95 ALA A N 1
ATOM 680 C CA . ALA A 1 95 ? -8.133 21.281 -4.992 1 96.56 95 ALA A CA 1
ATOM 681 C C . ALA A 1 95 ? -7.977 21.719 -3.539 1 96.56 95 ALA A C 1
ATOM 683 O O . ALA A 1 95 ? -8.969 21.938 -2.846 1 96.56 95 ALA A O 1
ATOM 684 N N . VAL A 1 96 ? -6.758 21.734 -3.029 1 95.88 96 VAL A N 1
ATOM 685 C CA . VAL A 1 96 ? -6.508 22.141 -1.651 1 95.88 96 VAL A CA 1
ATOM 686 C C . VAL A 1 96 ? -5.523 23.312 -1.63 1 95.88 96 VAL A C 1
ATOM 688 O O . VAL A 1 96 ? -4.848 23.578 -2.625 1 95.88 96 VAL A O 1
ATOM 691 N N . PRO A 1 97 ? -5.492 24.016 -0.494 1 96.31 97 PRO A N 1
ATOM 692 C CA . PRO A 1 97 ? -4.496 25.078 -0.372 1 96.31 97 PRO A CA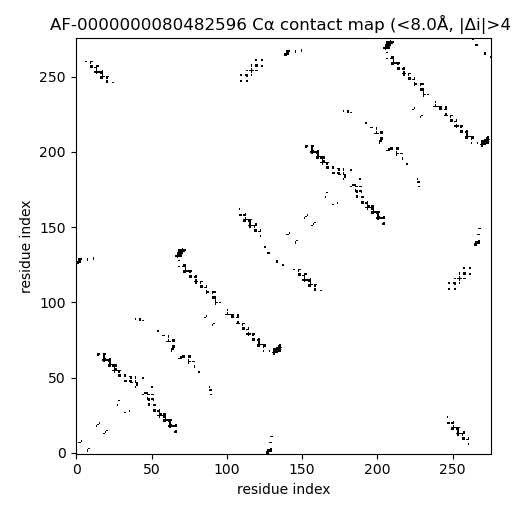 1
ATOM 693 C C . PRO A 1 97 ? -3.064 24.578 -0.56 1 96.31 97 PRO A C 1
ATOM 695 O O . PRO A 1 97 ? -2.781 23.406 -0.307 1 96.31 97 PRO A O 1
ATOM 698 N N . GLU A 1 98 ? -2.209 25.406 -0.963 1 95.94 98 GLU A N 1
ATOM 699 C CA . GLU A 1 98 ? -0.833 25.078 -1.326 1 95.94 98 GLU A CA 1
ATOM 700 C C . GLU A 1 98 ? -0.113 24.375 -0.184 1 95.94 98 GLU A C 1
ATOM 702 O O . GLU A 1 98 ? 0.656 23.438 -0.414 1 95.94 98 GLU A O 1
ATOM 707 N N . ASP A 1 99 ? -0.416 24.828 1.026 1 94.12 99 ASP A N 1
ATOM 708 C CA . ASP A 1 99 ? 0.322 24.312 2.172 1 94.12 99 ASP A CA 1
ATOM 709 C C . ASP A 1 99 ? -0.104 22.875 2.49 1 94.12 99 ASP A C 1
ATOM 711 O O . ASP A 1 99 ? 0.564 22.172 3.258 1 94.12 99 ASP A O 1
ATOM 715 N N . GLN A 1 100 ? -1.164 22.359 1.828 1 94.75 100 GLN A N 1
ATOM 716 C CA . GLN A 1 100 ? -1.668 21.016 2.062 1 94.75 100 GLN A CA 1
ATOM 717 C C . GLN A 1 100 ? -1.401 20.109 0.861 1 94.75 100 GLN A C 1
ATOM 719 O O . GLN A 1 100 ? -1.596 18.891 0.936 1 94.75 100 GLN A O 1
ATOM 724 N N . GLN A 1 101 ? -0.947 20.656 -0.183 1 96.5 101 GLN A N 1
ATOM 725 C CA . GLN A 1 101 ? -0.896 19.953 -1.46 1 96.5 101 GLN A CA 1
ATOM 726 C C . GLN A 1 101 ? 0.051 18.75 -1.392 1 96.5 101 GLN A C 1
ATOM 728 O O . GLN A 1 101 ? -0.285 17.656 -1.856 1 96.5 101 GLN A O 1
ATOM 733 N N . GLN A 1 102 ? 1.184 18.969 -0.785 1 94.38 102 GLN A N 1
ATOM 734 C CA . GLN A 1 102 ? 2.176 17.906 -0.767 1 94.38 102 GLN A CA 1
ATOM 735 C C . GLN A 1 102 ? 1.697 16.719 0.075 1 94.38 102 GLN A C 1
ATOM 737 O O . GLN A 1 102 ? 1.85 15.562 -0.325 1 94.38 102 GLN A O 1
ATOM 742 N N . THR A 1 103 ? 1.146 17.016 1.221 1 94.62 103 THR A N 1
ATOM 743 C CA . THR A 1 103 ? 0.64 15.953 2.088 1 94.62 103 THR A CA 1
ATOM 744 C C . THR A 1 103 ? -0.484 15.18 1.402 1 94.62 103 THR A C 1
ATOM 746 O O . THR A 1 103 ? -0.495 13.945 1.413 1 94.62 103 THR A O 1
ATOM 749 N N . GLU A 1 104 ? -1.385 15.93 0.75 1 97.19 104 GLU A N 1
ATOM 750 C CA . GLU A 1 104 ? -2.502 15.281 0.071 1 97.19 104 GLU A CA 1
ATOM 751 C C . GLU A 1 104 ? -2.021 14.469 -1.129 1 97.19 104 GLU A C 1
ATOM 753 O O . GLU A 1 104 ? -2.576 13.414 -1.434 1 97.19 104 GLU A O 1
ATOM 758 N N . MET A 1 105 ? -1.043 15.008 -1.799 1 97.75 105 MET A N 1
ATOM 759 C CA . MET A 1 105 ? -0.48 14.25 -2.916 1 97.75 105 MET A CA 1
ATOM 760 C C . MET A 1 105 ? 0.135 12.945 -2.438 1 97.75 105 MET A C 1
ATOM 762 O O . MET A 1 105 ? -0.057 11.898 -3.061 1 97.75 105 MET A O 1
ATOM 766 N N . THR A 1 106 ? 0.863 12.984 -1.356 1 97.56 106 THR A N 1
ATOM 767 C CA . THR A 1 106 ? 1.466 11.789 -0.786 1 97.56 106 THR A CA 1
ATOM 768 C C . THR A 1 106 ? 0.393 10.766 -0.423 1 97.56 106 THR A C 1
ATOM 770 O O . THR A 1 106 ? 0.526 9.578 -0.736 1 97.56 106 THR A O 1
ATOM 773 N N . GLN A 1 107 ? -0.672 11.281 0.214 1 98.44 107 GLN A N 1
ATOM 774 C CA . GLN A 1 107 ? -1.77 10.391 0.575 1 98.44 107 GLN A CA 1
ATOM 775 C C . GLN A 1 107 ? -2.414 9.773 -0.667 1 98.44 107 GLN A C 1
ATOM 777 O O . GLN A 1 107 ? -2.75 8.594 -0.678 1 98.44 107 GLN A O 1
ATOM 782 N N . PHE A 1 108 ? -2.619 10.562 -1.717 1 98.81 108 PHE A N 1
ATOM 783 C CA . PHE A 1 108 ? -3.176 10.102 -2.982 1 98.81 108 PHE A CA 1
ATOM 784 C C . PHE A 1 108 ? -2.324 8.984 -3.57 1 98.81 108 PHE A C 1
ATOM 786 O O . PHE A 1 108 ? -2.838 7.91 -3.898 1 98.81 108 PHE A O 1
ATOM 793 N N . LEU A 1 109 ? -1.078 9.266 -3.639 1 98.81 109 LEU A N 1
ATOM 794 C CA . LEU A 1 109 ? -0.15 8.312 -4.23 1 98.81 109 LEU A CA 1
ATOM 795 C C . LEU A 1 109 ? -0.114 7.016 -3.428 1 98.81 109 LEU A C 1
ATOM 797 O O . LEU A 1 109 ? -0.13 5.922 -4 1 98.81 109 LEU A O 1
ATOM 801 N N . LYS A 1 110 ? -0.085 7.082 -2.145 1 98.94 110 LYS A N 1
ATOM 802 C CA . LYS A 1 110 ? -0.041 5.879 -1.318 1 98.94 110 LYS A CA 1
ATOM 803 C C . LYS A 1 110 ? -1.313 5.051 -1.483 1 98.94 110 LYS A C 1
ATOM 805 O O . LYS A 1 110 ? -1.257 3.822 -1.551 1 98.94 110 LYS A O 1
ATOM 810 N N . ASN A 1 111 ? -2.455 5.734 -1.559 1 98.94 111 ASN A N 1
ATOM 811 C CA . ASN A 1 111 ? -3.695 5.004 -1.786 1 98.94 111 ASN A CA 1
ATOM 812 C C . ASN A 1 111 ? -3.682 4.277 -3.129 1 98.94 111 ASN A C 1
ATOM 814 O O . ASN A 1 111 ? -4.145 3.143 -3.23 1 98.94 111 ASN A O 1
ATOM 818 N N . ILE A 1 112 ? -3.139 4.906 -4.117 1 98.94 112 ILE A N 1
ATOM 819 C CA . ILE A 1 112 ? -3.076 4.285 -5.434 1 98.94 112 ILE A CA 1
ATOM 820 C C . ILE A 1 112 ? -2.111 3.104 -5.402 1 98.94 112 ILE A C 1
ATOM 822 O O . ILE A 1 112 ? -2.389 2.053 -5.988 1 98.94 112 ILE A O 1
ATOM 826 N N . ALA A 1 113 ? -0.989 3.244 -4.785 1 99 113 ALA A N 1
ATOM 827 C CA . ALA A 1 113 ? -0.048 2.135 -4.645 1 99 113 ALA A CA 1
ATOM 828 C C . ALA A 1 113 ? -0.667 0.987 -3.852 1 99 113 ALA A C 1
ATOM 830 O O . ALA A 1 113 ? -0.479 -0.183 -4.195 1 99 113 ALA A O 1
ATOM 831 N N . LEU A 1 114 ? -1.404 1.346 -2.799 1 99 114 LEU A N 1
ATOM 832 C CA . LEU A 1 114 ? -2.094 0.324 -2.02 1 99 114 LEU A CA 1
ATOM 833 C C . LEU A 1 114 ? -3.115 -0.416 -2.877 1 99 114 LEU A C 1
ATOM 835 O O . LEU A 1 114 ? -3.289 -1.629 -2.732 1 99 114 LEU A O 1
ATOM 839 N N . ALA A 1 115 ? -3.814 0.363 -3.729 1 99 115 ALA A N 1
ATOM 840 C CA . ALA A 1 115 ? -4.715 -0.293 -4.676 1 99 115 ALA A CA 1
ATOM 841 C C . ALA A 1 115 ? -3.961 -1.298 -5.543 1 99 115 ALA A C 1
ATOM 843 O O . ALA A 1 115 ? -4.457 -2.396 -5.805 1 99 115 ALA A O 1
ATOM 844 N N . GLY A 1 116 ? -2.795 -0.916 -6 1 98.94 116 GLY A N 1
ATOM 845 C CA . GLY A 1 116 ? -1.955 -1.85 -6.734 1 98.94 116 GLY A CA 1
ATOM 846 C C . GLY A 1 116 ? -1.614 -3.096 -5.938 1 98.94 116 GLY A C 1
ATOM 847 O O . GLY A 1 116 ? -1.638 -4.207 -6.473 1 98.94 116 GLY A O 1
ATOM 848 N N . GLY A 1 117 ? -1.26 -2.908 -4.648 1 98.94 117 GLY A N 1
ATOM 849 C CA . GLY A 1 117 ? -1.021 -4.047 -3.773 1 98.94 117 GLY A CA 1
ATOM 850 C C . GLY A 1 117 ? -2.223 -4.965 -3.646 1 98.94 117 GLY A C 1
ATOM 851 O O . GLY A 1 117 ? -2.08 -6.188 -3.668 1 98.94 117 GLY A O 1
ATOM 852 N N . ALA A 1 118 ? -3.4 -4.379 -3.506 1 98.94 118 ALA A N 1
ATOM 853 C CA . ALA A 1 118 ? -4.629 -5.164 -3.42 1 98.94 118 ALA A CA 1
ATOM 854 C C . ALA A 1 118 ? -4.852 -5.977 -4.691 1 98.94 118 ALA A C 1
ATOM 856 O O . ALA A 1 118 ? -5.281 -7.129 -4.633 1 98.94 118 ALA A O 1
ATOM 857 N N . LEU A 1 119 ? -4.609 -5.402 -5.844 1 98.94 119 LEU A N 1
ATOM 858 C CA . LEU A 1 119 ? -4.75 -6.125 -7.102 1 98.94 119 LEU A CA 1
ATOM 859 C C . LEU A 1 119 ? -3.783 -7.301 -7.168 1 98.94 119 LEU A C 1
ATOM 861 O O . LEU A 1 119 ? -4.141 -8.375 -7.648 1 98.94 119 LEU A O 1
ATOM 865 N N . ALA A 1 120 ? -2.547 -7.074 -6.742 1 98.81 120 ALA A N 1
ATOM 866 C CA . ALA A 1 120 ? -1.593 -8.18 -6.695 1 98.81 120 ALA A CA 1
ATOM 867 C C . ALA A 1 120 ? -2.117 -9.32 -5.828 1 98.81 120 ALA A C 1
ATOM 869 O O . ALA A 1 120 ? -2.016 -10.492 -6.203 1 98.81 120 ALA A O 1
ATOM 870 N N . ILE A 1 121 ? -2.676 -8.977 -4.715 1 98.75 121 ILE A N 1
ATOM 871 C CA . ILE A 1 121 ? -3.191 -9.984 -3.797 1 98.75 121 ILE A CA 1
ATOM 872 C C . ILE A 1 121 ? -4.387 -10.695 -4.426 1 98.75 121 ILE A C 1
ATOM 874 O O . ILE A 1 121 ? -4.574 -11.898 -4.242 1 98.75 121 ILE A O 1
ATOM 878 N N . SER A 1 122 ? -5.184 -9.961 -5.219 1 98.38 122 SER A N 1
ATOM 879 C CA . SER A 1 122 ? -6.301 -10.609 -5.898 1 98.38 122 SER A CA 1
ATOM 880 C C . SER A 1 122 ? -5.816 -11.703 -6.844 1 98.38 122 SER A C 1
ATOM 882 O O . SER A 1 122 ? -6.488 -12.719 -7.016 1 98.38 122 SER A O 1
ATOM 884 N N . VAL A 1 123 ? -4.703 -11.461 -7.512 1 97.25 123 VAL A N 1
ATOM 885 C CA . VAL A 1 123 ? -4.125 -12.469 -8.398 1 97.25 123 VAL A CA 1
ATOM 886 C C . VAL A 1 123 ? -3.715 -13.695 -7.582 1 97.25 123 VAL A C 1
ATOM 888 O O . VAL A 1 123 ? -4.012 -14.828 -7.965 1 97.25 123 VAL A O 1
ATOM 891 N N . LEU A 1 124 ? -3.086 -13.453 -6.445 1 96.56 124 LEU A N 1
ATOM 892 C CA . LEU A 1 124 ? -2.666 -14.547 -5.574 1 96.56 124 LEU A CA 1
ATOM 893 C C . LEU A 1 124 ? -3.875 -15.281 -5.004 1 96.56 124 LEU A C 1
ATOM 895 O O . LEU A 1 124 ? -3.801 -16.484 -4.711 1 96.56 124 LEU A O 1
ATOM 899 N N . GLY A 1 125 ? -4.945 -14.5 -4.824 1 95.31 125 GLY A N 1
ATOM 900 C CA . GLY A 1 125 ? -6.148 -15.039 -4.219 1 95.31 125 GLY A CA 1
ATOM 901 C C . GLY A 1 125 ? -6.805 -16.125 -5.059 1 95.31 125 GLY A C 1
ATOM 902 O O . GLY A 1 125 ? -7.676 -16.844 -4.574 1 95.31 125 GLY A O 1
ATOM 903 N N . SER A 1 126 ? -6.387 -16.312 -6.301 1 92.25 126 SER A N 1
ATOM 904 C CA . SER A 1 126 ? -6.961 -17.312 -7.199 1 92.25 126 SER A CA 1
ATOM 905 C C . SER A 1 126 ? -6.328 -18.688 -6.988 1 92.25 126 SER A C 1
ATOM 907 O O . SER A 1 126 ? -6.734 -19.672 -7.609 1 92.25 126 SER A O 1
ATOM 909 N N . THR A 1 127 ? -5.344 -18.781 -6.109 1 89.56 127 THR A N 1
ATOM 910 C CA . THR A 1 127 ? -4.691 -20.031 -5.77 1 89.56 127 THR A CA 1
ATOM 911 C C . THR A 1 127 ? -4.836 -20.344 -4.281 1 89.56 127 THR A C 1
ATOM 913 O O . THR A 1 127 ? -5.059 -19.438 -3.479 1 89.56 127 THR A O 1
ATOM 916 N N . PRO A 1 128 ? -4.77 -21.625 -3.896 1 92.56 128 PRO A N 1
ATOM 917 C CA . PRO A 1 128 ? -4.902 -21.953 -2.477 1 92.56 128 PRO A CA 1
ATOM 918 C C . PRO A 1 128 ? -3.793 -21.344 -1.621 1 92.56 128 PRO A C 1
ATOM 920 O O . PRO A 1 128 ? -2.635 -21.312 -2.045 1 92.56 128 PRO A O 1
ATOM 923 N N . TRP A 1 129 ? -4.215 -20.797 -0.443 1 93.31 129 TRP A N 1
ATOM 924 C CA . TRP A 1 129 ? -3.279 -20.203 0.506 1 93.31 129 TRP A CA 1
ATOM 925 C C . TRP A 1 129 ? -3.076 -21.109 1.711 1 93.31 129 TRP A C 1
ATOM 927 O O . TRP A 1 129 ? -4.039 -21.656 2.25 1 93.31 129 TRP A O 1
ATOM 937 N N . ALA A 1 130 ? -1.847 -21.234 2.109 1 92.5 130 ALA A N 1
ATOM 938 C CA . ALA A 1 130 ? -1.604 -21.938 3.365 1 92.5 130 ALA A CA 1
ATOM 939 C C . ALA A 1 130 ? -2.154 -21.141 4.551 1 92.5 130 ALA A C 1
ATOM 941 O O . ALA A 1 130 ? -2.141 -19.906 4.547 1 92.5 130 ALA A O 1
ATOM 942 N N . LEU A 1 131 ? -2.625 -21.891 5.543 1 93.5 131 LEU A N 1
ATOM 943 C CA . LEU A 1 131 ? -3.105 -21.297 6.789 1 93.5 131 LEU A CA 1
ATOM 944 C C . LEU A 1 131 ? -4.242 -20.312 6.52 1 93.5 131 LEU A C 1
ATOM 946 O O . LEU A 1 131 ? -4.199 -19.172 6.977 1 93.5 131 LEU A O 1
ATOM 950 N N . SER A 1 132 ? -5.102 -20.688 5.594 1 94.5 132 SER A N 1
ATOM 951 C CA . SER A 1 132 ? -6.301 -19.906 5.297 1 94.5 132 SER A CA 1
ATOM 952 C C . SER A 1 132 ? -7.559 -20.75 5.461 1 94.5 132 SER A C 1
ATOM 954 O O . SER A 1 132 ? -7.48 -21.969 5.645 1 94.5 132 SER A O 1
ATOM 956 N N . LEU A 1 133 ? -8.672 -20.109 5.523 1 96.06 133 LEU A N 1
ATOM 957 C CA . LEU A 1 133 ? -9.938 -20.844 5.598 1 96.06 133 LEU A CA 1
ATOM 958 C C . LEU A 1 133 ? -10.336 -21.375 4.227 1 96.06 133 LEU A C 1
ATOM 960 O O . LEU A 1 133 ? -11.18 -22.266 4.129 1 96.06 133 LEU A O 1
ATOM 964 N N . GLY A 1 134 ? -9.773 -20.797 3.184 1 91.44 134 GLY A N 1
ATOM 965 C CA . GLY A 1 134 ? -9.836 -21.391 1.853 1 91.44 134 GLY A CA 1
ATOM 966 C C . GLY A 1 134 ? -11.219 -21.297 1.232 1 91.44 134 GLY A C 1
ATOM 967 O O . GLY A 1 134 ? -11.594 -22.141 0.407 1 91.44 134 GLY A O 1
ATOM 968 N N . ILE A 1 135 ? -12.047 -20.328 1.709 1 94.69 135 ILE A N 1
ATOM 969 C CA . ILE A 1 135 ? -13.352 -20.141 1.082 1 94.69 135 ILE A CA 1
ATOM 970 C C . ILE A 1 135 ? -13.203 -19.25 -0.148 1 94.69 135 ILE A C 1
ATOM 972 O O . ILE A 1 135 ? -12.828 -18.078 -0.032 1 94.69 135 ILE A O 1
ATOM 976 N N . ARG A 1 136 ? -13.516 -19.922 -1.337 1 92.56 136 ARG A N 1
ATOM 977 C CA . ARG A 1 136 ? -13.289 -19.219 -2.59 1 92.56 136 ARG A CA 1
ATOM 978 C C . ARG A 1 136 ? -14.492 -19.344 -3.518 1 92.56 136 ARG A C 1
ATOM 980 O O . ARG A 1 136 ? -15.344 -20.219 -3.326 1 92.56 136 ARG A O 1
ATOM 987 N N . LEU A 1 137 ? -14.586 -18.422 -4.438 1 84.81 137 LEU A N 1
ATOM 988 C CA . LEU A 1 137 ? -15.664 -18.484 -5.426 1 84.81 137 LEU A CA 1
ATOM 989 C C . LEU A 1 137 ? -15.305 -19.438 -6.562 1 84.81 137 LEU A C 1
ATOM 991 O O . LEU A 1 137 ? -16.203 -19.969 -7.234 1 84.81 137 LEU A O 1
ATOM 995 N N . PHE A 1 138 ? -13.922 -19.672 -6.789 1 70.62 138 PHE A N 1
ATOM 996 C CA . PHE A 1 138 ? -13.523 -20.547 -7.883 1 70.62 138 PHE A CA 1
ATOM 997 C C . PHE A 1 138 ? -12.422 -21.5 -7.438 1 70.62 138 PHE A C 1
ATOM 999 O O . PHE A 1 138 ? -11.703 -21.234 -6.48 1 70.62 138 PHE A O 1
ATOM 1006 N N . MET B 1 1 ? 3.963 -21.375 -16.188 1 75.44 1 MET B N 1
ATOM 1007 C CA . MET B 1 1 ? 2.959 -20.766 -17.047 1 75.44 1 MET B CA 1
ATOM 1008 C C . MET B 1 1 ? 2.785 -19.281 -16.703 1 75.44 1 MET B C 1
ATOM 1010 O O . MET B 1 1 ? 2.764 -18.922 -15.531 1 75.44 1 MET B O 1
ATOM 1014 N N . VAL B 1 2 ? 2.641 -18.375 -17.828 1 86.62 2 VAL B N 1
ATOM 1015 C CA . VAL B 1 2 ? 2.441 -16.938 -17.656 1 86.62 2 VAL B CA 1
ATOM 1016 C C . VAL B 1 2 ? 0.974 -16.656 -17.359 1 86.62 2 VAL B C 1
ATOM 1018 O O . VAL B 1 2 ? 0.08 -17.219 -18 1 86.62 2 VAL B O 1
ATOM 1021 N N . LEU B 1 3 ? 0.765 -15.797 -16.344 1 84.62 3 LEU B N 1
ATOM 1022 C CA . LEU B 1 3 ? -0.603 -15.414 -16.016 1 84.62 3 LEU B CA 1
ATOM 1023 C C . LEU B 1 3 ? -1.269 -14.695 -17.188 1 84.62 3 LEU B C 1
ATOM 1025 O O . LEU B 1 3 ? -0.677 -13.789 -17.781 1 84.62 3 LEU B O 1
ATOM 1029 N N . SER B 1 4 ? -2.432 -15.109 -17.609 1 85.56 4 SER B N 1
ATOM 1030 C CA . SER B 1 4 ? -3.182 -14.523 -18.719 1 85.56 4 SER B CA 1
ATOM 1031 C C . SER B 1 4 ? -4.613 -14.195 -18.312 1 85.56 4 SER B C 1
ATOM 1033 O O . SER B 1 4 ? -4.977 -14.344 -17.141 1 85.56 4 SER B O 1
ATOM 1035 N N . GLY B 1 5 ? -5.344 -13.578 -19.281 1 90.44 5 GLY B N 1
ATOM 1036 C CA . GLY B 1 5 ? -6.727 -13.242 -18.969 1 90.44 5 GLY B CA 1
ATOM 1037 C C . GLY B 1 5 ? -6.863 -12.148 -17.938 1 90.44 5 GLY B C 1
ATOM 1038 O O . GLY B 1 5 ? -6.113 -11.172 -17.953 1 90.44 5 GLY B O 1
ATOM 1039 N N . LEU B 1 6 ? -7.844 -12.242 -17.047 1 91.81 6 LEU B N 1
ATOM 1040 C CA . LEU B 1 6 ? -8.117 -11.234 -16.016 1 91.81 6 LEU B CA 1
ATOM 1041 C C . LEU B 1 6 ? -6.973 -11.156 -15.016 1 91.81 6 LEU B C 1
ATOM 1043 O O . LEU B 1 6 ? -6.641 -10.07 -14.5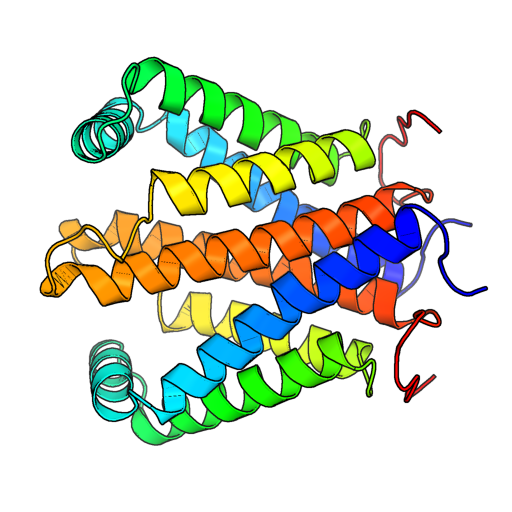31 1 91.81 6 LEU B O 1
ATOM 1047 N N . GLU B 1 7 ? -6.352 -12.289 -14.766 1 93.81 7 GLU B N 1
ATOM 1048 C CA . GLU B 1 7 ? -5.223 -12.305 -13.836 1 93.81 7 GLU B CA 1
ATOM 1049 C C . GLU B 1 7 ? -4.02 -11.57 -14.422 1 93.81 7 GLU B C 1
ATOM 1051 O O . GLU B 1 7 ? -3.291 -10.891 -13.695 1 93.81 7 GLU B O 1
ATOM 1056 N N . GLY B 1 8 ? -3.832 -11.797 -15.703 1 95.44 8 GLY B N 1
ATOM 1057 C CA . GLY B 1 8 ? -2.752 -11.078 -16.359 1 95.44 8 GLY B CA 1
ATOM 1058 C C . GLY B 1 8 ? -2.939 -9.578 -16.359 1 95.44 8 GLY B C 1
ATOM 1059 O O . GLY B 1 8 ? -1.987 -8.828 -16.125 1 95.44 8 GLY B O 1
ATOM 1060 N N . ILE B 1 9 ? -4.164 -9.164 -16.625 1 96.94 9 ILE B N 1
ATOM 1061 C CA . ILE B 1 9 ? -4.488 -7.738 -16.641 1 96.94 9 ILE B CA 1
ATOM 1062 C C . ILE B 1 9 ? -4.336 -7.164 -15.234 1 96.94 9 ILE B C 1
ATOM 1064 O O . ILE B 1 9 ? -3.766 -6.086 -15.055 1 96.94 9 ILE B O 1
ATOM 1068 N N . ALA B 1 10 ? -4.816 -7.949 -14.242 1 97.94 10 ALA B N 1
ATOM 1069 C CA . ALA B 1 10 ? -4.719 -7.504 -12.852 1 97.94 10 ALA B CA 1
ATOM 1070 C C . ALA B 1 10 ? -3.264 -7.344 -12.43 1 97.94 10 ALA B C 1
ATOM 1072 O O . ALA B 1 10 ? -2.91 -6.375 -11.75 1 97.94 10 ALA B O 1
ATOM 1073 N N . LEU B 1 11 ? -2.49 -8.273 -12.805 1 98.12 11 LEU B N 1
ATOM 1074 C CA . LEU B 1 11 ? -1.086 -8.195 -12.422 1 98.12 11 LEU B CA 1
ATOM 1075 C C . LEU B 1 11 ? -0.395 -7.027 -13.109 1 98.12 11 LEU B C 1
ATOM 1077 O O . LEU B 1 11 ? 0.42 -6.332 -12.5 1 98.12 11 LEU B O 1
ATOM 1081 N N . LEU B 1 12 ? -0.723 -6.836 -14.398 1 98.44 12 LEU B N 1
ATOM 1082 C CA . LEU B 1 12 ? -0.135 -5.699 -15.102 1 98.44 12 LEU B CA 1
ATOM 1083 C C . LEU B 1 12 ? -0.517 -4.387 -14.43 1 98.44 12 LEU B C 1
ATOM 1085 O O . LEU B 1 12 ? 0.333 -3.514 -14.234 1 98.44 12 LEU B O 1
ATOM 1089 N N . LEU B 1 13 ? -1.752 -4.258 -14.07 1 98.81 13 LEU B N 1
ATOM 1090 C CA . LEU B 1 13 ? -2.207 -3.053 -13.383 1 98.81 13 LEU B CA 1
ATOM 1091 C C . LEU B 1 13 ? -1.537 -2.914 -12.023 1 98.81 13 LEU B C 1
ATOM 1093 O O . LEU B 1 13 ? -1.169 -1.811 -11.617 1 98.81 13 LEU B O 1
ATOM 1097 N N . ALA B 1 14 ? -1.436 -3.977 -11.297 1 98.88 14 ALA B N 1
ATOM 1098 C CA . ALA B 1 14 ? -0.766 -3.961 -10 1 98.88 14 ALA B CA 1
ATOM 1099 C C . ALA B 1 14 ? 0.665 -3.447 -10.125 1 98.88 14 ALA B C 1
ATOM 1101 O O . ALA B 1 14 ? 1.109 -2.621 -9.328 1 98.88 14 ALA B O 1
ATOM 1102 N N . ARG B 1 15 ? 1.354 -3.93 -11.117 1 98.88 15 ARG B N 1
ATOM 1103 C CA . ARG B 1 15 ? 2.74 -3.535 -11.344 1 98.88 15 ARG B CA 1
ATOM 1104 C C . ARG B 1 15 ? 2.842 -2.047 -11.664 1 98.88 15 ARG B C 1
ATOM 1106 O O . ARG B 1 15 ? 3.727 -1.356 -11.148 1 98.88 15 ARG B O 1
ATOM 1113 N N . ILE B 1 16 ? 1.978 -1.544 -12.43 1 98.94 16 ILE B N 1
ATOM 1114 C CA . ILE B 1 16 ? 2.006 -0.143 -12.836 1 98.94 16 ILE B CA 1
ATOM 1115 C C . ILE B 1 16 ? 1.617 0.744 -11.656 1 98.94 16 ILE B C 1
ATOM 1117 O O . ILE B 1 16 ? 2.295 1.732 -11.367 1 98.94 16 ILE B O 1
ATOM 1121 N N . LEU B 1 17 ? 0.566 0.406 -11 1 98.94 17 LEU B N 1
ATOM 1122 C CA . LEU B 1 17 ? 0.064 1.239 -9.906 1 98.94 17 LEU B CA 1
ATOM 1123 C C . LEU B 1 17 ? 1.002 1.188 -8.711 1 98.94 17 LEU B C 1
ATOM 1125 O O . LEU B 1 17 ? 1.26 2.213 -8.07 1 98.94 17 LEU B O 1
ATOM 1129 N N . PHE B 1 18 ? 1.5 0.013 -8.375 1 98.94 18 PHE B N 1
ATOM 1130 C CA . PHE B 1 18 ? 2.373 -0.118 -7.211 1 98.94 18 PHE B CA 1
ATOM 1131 C C . PHE B 1 18 ? 3.783 0.355 -7.539 1 98.94 18 PHE B C 1
ATOM 1133 O O . PHE B 1 18 ? 4.289 1.292 -6.918 1 98.94 18 PHE B O 1
ATOM 1140 N N . GLY B 1 19 ? 4.367 -0.342 -8.555 1 98.94 19 GLY B N 1
ATOM 1141 C CA . GLY B 1 19 ? 5.727 0.004 -8.938 1 98.94 19 GLY B CA 1
ATOM 1142 C C . GLY B 1 19 ? 5.848 1.407 -9.5 1 98.94 19 GLY B C 1
ATOM 1143 O O . GLY B 1 19 ? 6.801 2.127 -9.188 1 98.94 19 GLY B O 1
ATOM 1144 N N . GLY B 1 20 ? 4.926 1.79 -10.391 1 98.88 20 GLY B N 1
ATOM 1145 C CA . GLY B 1 20 ? 4.957 3.113 -10.992 1 98.88 20 GLY B CA 1
ATOM 1146 C C . GLY B 1 20 ? 4.832 4.234 -9.977 1 98.88 20 GLY B C 1
ATOM 1147 O O . GLY B 1 20 ? 5.566 5.223 -10.039 1 98.88 20 GLY B O 1
ATOM 1148 N N . VAL B 1 21 ? 3.961 4.043 -9.055 1 98.94 21 VAL B N 1
ATOM 1149 C CA . VAL B 1 21 ? 3.74 5.078 -8.055 1 98.94 21 VAL B CA 1
ATOM 1150 C C . VAL B 1 21 ? 4.969 5.199 -7.156 1 98.94 21 VAL B C 1
ATOM 1152 O O . VAL B 1 21 ? 5.406 6.309 -6.84 1 98.94 21 VAL B O 1
ATOM 1155 N N . LEU B 1 22 ? 5.52 4.023 -6.699 1 98.94 22 LEU B N 1
ATOM 1156 C CA . LEU B 1 22 ? 6.691 4.094 -5.84 1 98.94 22 LEU B CA 1
ATOM 1157 C C . LEU B 1 22 ? 7.883 4.688 -6.586 1 98.94 22 LEU B C 1
ATOM 1159 O O . LEU B 1 22 ? 8.672 5.441 -6.012 1 98.94 22 LEU B O 1
ATOM 1163 N N . ALA B 1 23 ? 8.016 4.383 -7.867 1 98.94 23 ALA B N 1
ATOM 1164 C CA . ALA B 1 23 ? 9.07 5.012 -8.672 1 98.94 23 ALA B CA 1
ATOM 1165 C C . ALA B 1 23 ? 8.867 6.523 -8.742 1 98.94 23 ALA B C 1
ATOM 1167 O O . ALA B 1 23 ? 9.828 7.289 -8.602 1 98.94 23 ALA B O 1
ATOM 1168 N N . PHE B 1 24 ? 7.68 6.953 -8.984 1 98.88 24 PHE B N 1
ATOM 1169 C CA . PHE B 1 24 ? 7.375 8.375 -9.055 1 98.88 24 PHE B CA 1
ATOM 1170 C C . PHE B 1 24 ? 7.66 9.055 -7.719 1 98.88 24 PHE B C 1
ATOM 1172 O O . PHE B 1 24 ? 8.203 10.156 -7.684 1 98.88 24 PHE B O 1
ATOM 1179 N N . THR B 1 25 ? 7.25 8.43 -6.641 1 98.75 25 THR B N 1
ATOM 1180 C CA . THR B 1 25 ? 7.566 8.938 -5.312 1 98.75 25 THR B CA 1
ATOM 1181 C C . THR B 1 25 ? 9.07 9.109 -5.145 1 98.75 25 THR B C 1
ATOM 1183 O O . THR B 1 25 ? 9.523 10.094 -4.559 1 98.75 25 THR B O 1
ATOM 1186 N N . GLY B 1 26 ? 9.805 8.102 -5.59 1 98.81 26 GLY B N 1
ATOM 1187 C CA . GLY B 1 26 ? 11.258 8.227 -5.566 1 98.81 26 GLY B CA 1
ATOM 1188 C C . GLY B 1 26 ? 11.766 9.422 -6.355 1 98.81 26 GLY B C 1
ATOM 1189 O O . GLY B 1 26 ? 12.695 10.109 -5.926 1 98.81 26 GLY B O 1
ATOM 1190 N N . LEU B 1 27 ? 11.211 9.648 -7.539 1 98.56 27 LEU B N 1
ATOM 1191 C CA . LEU B 1 27 ? 11.586 10.805 -8.344 1 98.56 27 LEU B CA 1
ATOM 1192 C C . LEU B 1 27 ? 11.328 12.102 -7.582 1 98.56 27 LEU B C 1
ATOM 1194 O O . LEU B 1 27 ? 12.117 13.055 -7.68 1 98.56 27 LEU B O 1
ATOM 1198 N N . ASN B 1 28 ? 10.242 12.156 -6.824 1 97.94 28 ASN B N 1
ATOM 1199 C CA . ASN B 1 28 ? 9.938 13.328 -6.016 1 97.94 28 ASN B CA 1
ATOM 1200 C C . ASN B 1 28 ? 11.023 13.594 -4.977 1 97.94 28 ASN B C 1
ATOM 1202 O O . ASN B 1 28 ? 11.281 14.75 -4.617 1 97.94 28 ASN B O 1
ATOM 1206 N N . HIS B 1 29 ? 11.641 12.477 -4.477 1 98.31 29 HIS B N 1
ATOM 1207 C CA . HIS B 1 29 ? 12.734 12.656 -3.531 1 98.31 29 HIS B CA 1
ATOM 1208 C C . HIS B 1 29 ? 13.875 13.453 -4.156 1 98.31 29 HIS B C 1
ATOM 1210 O O . HIS B 1 29 ? 14.586 14.18 -3.455 1 98.31 29 HIS B O 1
ATOM 1216 N N . PHE B 1 30 ? 14.062 13.352 -5.453 1 98.31 30 PHE B N 1
ATOM 1217 C CA . PHE B 1 30 ? 15.102 14.094 -6.148 1 98.31 30 PHE B CA 1
ATOM 1218 C C . PHE B 1 30 ? 14.625 15.5 -6.492 1 98.31 30 PHE B C 1
ATOM 1220 O O . PHE B 1 30 ? 15.398 16.453 -6.434 1 98.31 30 PHE B O 1
ATOM 1227 N N . MET B 1 31 ? 13.367 15.648 -6.824 1 97.38 31 MET B N 1
ATOM 1228 C CA . MET B 1 31 ? 12.828 16.938 -7.262 1 97.38 31 MET B CA 1
ATOM 1229 C C . MET B 1 31 ? 12.57 17.844 -6.07 1 97.38 31 MET B C 1
ATOM 1231 O O . MET B 1 31 ? 12.555 19.062 -6.215 1 97.38 31 MET B O 1
ATOM 1235 N N . GLN B 1 32 ? 12.352 17.297 -4.918 1 97.44 32 GLN B N 1
ATOM 1236 C CA . GLN B 1 32 ? 12.031 18.047 -3.703 1 97.44 32 GLN B CA 1
ATOM 1237 C C . GLN B 1 32 ? 13.008 17.703 -2.58 1 97.44 32 GLN B C 1
ATOM 1239 O O . GLN B 1 32 ? 12.609 17.578 -1.422 1 97.44 32 GLN B O 1
ATOM 1244 N N . THR B 1 33 ? 14.234 17.594 -3.01 1 98.19 33 THR B N 1
ATOM 1245 C CA . THR B 1 33 ? 15.258 17.109 -2.092 1 98.19 33 THR B CA 1
ATOM 1246 C C . THR B 1 33 ? 15.359 18.016 -0.866 1 98.19 33 THR B C 1
ATOM 1248 O O . THR B 1 33 ? 15.43 17.531 0.265 1 98.19 33 THR B O 1
ATOM 1251 N N . GLU B 1 34 ? 15.344 19.281 -1.051 1 97.69 34 GLU B N 1
ATOM 1252 C CA . GLU B 1 34 ? 15.539 20.219 0.058 1 97.69 34 GLU B CA 1
ATOM 1253 C C . GLU B 1 34 ? 14.398 20.109 1.072 1 97.69 34 GLU B C 1
ATOM 1255 O O . GLU B 1 34 ? 14.648 19.984 2.275 1 97.69 34 GLU B O 1
ATOM 1260 N N . GLN B 1 35 ? 13.25 20.125 0.599 1 95.94 35 GLN B N 1
ATOM 1261 C CA . GLN B 1 35 ? 12.086 20.016 1.47 1 95.94 35 GLN B CA 1
ATOM 1262 C C . GLN B 1 35 ? 12.078 18.688 2.215 1 95.94 35 GLN B C 1
ATOM 1264 O O . GLN B 1 35 ? 11.828 18.641 3.422 1 95.94 35 GLN B O 1
ATOM 1269 N N . MET B 1 36 ? 12.328 17.656 1.539 1 96.19 36 MET B N 1
ATOM 1270 C CA . MET B 1 36 ? 12.297 16.312 2.139 1 96.19 36 MET B CA 1
ATOM 1271 C C . MET B 1 36 ? 13.453 16.141 3.119 1 96.19 36 MET B C 1
ATOM 1273 O O . MET B 1 36 ? 13.305 15.461 4.137 1 96.19 36 MET B O 1
ATOM 1277 N N . ALA B 1 37 ? 14.547 16.672 2.746 1 97.94 37 ALA B N 1
ATOM 1278 C CA . ALA B 1 37 ? 15.68 16.609 3.668 1 97.94 37 ALA B CA 1
ATOM 1279 C C . ALA B 1 37 ? 15.391 17.391 4.945 1 97.94 37 ALA B C 1
ATOM 1281 O O . ALA B 1 37 ? 15.82 17 6.035 1 97.94 37 ALA B O 1
ATOM 1282 N N . GLY B 1 38 ? 14.766 18.562 4.812 1 96.75 38 GLY B N 1
ATOM 1283 C CA . GLY B 1 38 ? 14.336 19.312 5.984 1 96.75 38 GLY B CA 1
ATOM 1284 C C . GLY B 1 38 ? 13.445 18.5 6.914 1 96.75 38 GLY B C 1
ATOM 1285 O O . GLY B 1 38 ? 13.641 18.516 8.133 1 96.75 38 GLY B O 1
ATOM 1286 N N . TYR B 1 39 ? 12.516 17.797 6.328 1 94.5 39 TYR B N 1
ATOM 1287 C CA . TYR B 1 39 ? 11.633 16.938 7.109 1 94.5 39 TYR B CA 1
ATOM 1288 C C . TYR B 1 39 ? 12.414 15.82 7.773 1 94.5 39 TYR B C 1
ATOM 1290 O O . TYR B 1 39 ? 12.188 15.508 8.945 1 94.5 39 TYR B O 1
ATOM 1298 N N . ALA B 1 40 ? 13.312 15.156 7.039 1 96.75 40 ALA B N 1
ATOM 1299 C CA . ALA B 1 40 ? 14.141 14.086 7.574 1 96.75 40 ALA B CA 1
ATOM 1300 C C . ALA B 1 40 ? 15 14.586 8.734 1 96.75 40 ALA B C 1
ATOM 1302 O O . ALA B 1 40 ? 15.172 13.875 9.734 1 96.75 40 ALA B O 1
ATOM 1303 N N . GLN B 1 41 ? 15.5 15.758 8.547 1 97.25 41 GLN B N 1
ATOM 1304 C CA . GLN B 1 41 ? 16.266 16.359 9.625 1 97.25 41 GLN B CA 1
ATOM 1305 C C . GLN B 1 41 ? 15.406 16.578 10.867 1 97.25 41 GLN B C 1
ATOM 1307 O O . GLN B 1 41 ? 15.844 16.297 11.992 1 97.25 41 GLN B O 1
ATOM 1312 N N . HIS B 1 42 ? 14.289 17.125 10.641 1 95.19 42 HIS B N 1
ATOM 1313 C CA . HIS B 1 42 ? 13.352 17.344 11.734 1 95.19 42 HIS B CA 1
ATOM 1314 C C . HIS B 1 42 ? 13.047 16.031 12.469 1 95.19 42 HIS B C 1
ATOM 1316 O O . HIS B 1 42 ? 12.867 16.031 13.688 1 95.19 42 HIS B O 1
ATOM 1322 N N . LYS B 1 43 ? 13.055 14.93 11.734 1 95.94 43 LYS B N 1
ATOM 1323 C CA . LYS B 1 43 ? 12.773 13.609 12.305 1 95.94 43 LYS B CA 1
ATOM 1324 C C . LYS B 1 43 ? 14.023 13.016 12.961 1 95.94 43 LYS B C 1
ATOM 1326 O O . LYS B 1 43 ? 13.977 11.914 13.508 1 95.94 43 LYS B O 1
ATOM 1331 N N . GLY B 1 44 ? 15.18 13.617 12.766 1 95.44 44 GLY B N 1
ATOM 1332 C CA . GLY B 1 44 ? 16.375 13.227 13.5 1 95.44 44 GLY B CA 1
ATOM 1333 C C . GLY B 1 44 ? 17.281 12.297 12.719 1 95.44 44 GLY B C 1
ATOM 1334 O O . GLY B 1 44 ? 18.172 11.672 13.289 1 95.44 44 GLY B O 1
ATOM 1335 N N . LEU B 1 45 ? 16.984 12.219 11.469 1 96.31 45 LEU B N 1
ATOM 1336 C CA . LEU B 1 45 ? 17.875 11.367 10.688 1 96.31 45 LEU B CA 1
ATOM 1337 C C . LEU B 1 45 ? 19.281 11.977 10.625 1 96.31 45 LEU B C 1
ATOM 1339 O O . LEU B 1 45 ? 19.422 13.188 10.445 1 96.31 45 LEU B O 1
ATOM 1343 N N . PRO B 1 46 ? 20.391 11.242 10.883 1 95.25 46 PRO B N 1
ATOM 1344 C CA . PRO B 1 46 ? 21.75 11.789 10.945 1 95.25 46 PRO B CA 1
ATOM 1345 C C . PRO B 1 46 ? 22.234 12.305 9.594 1 95.25 46 PRO B C 1
ATOM 1347 O O . PRO B 1 46 ? 23.016 13.266 9.539 1 95.25 46 PRO B O 1
ATOM 1350 N N . ALA B 1 47 ? 21.969 11.797 8.492 1 97.69 47 ALA B N 1
ATOM 1351 C CA . ALA B 1 47 ? 22.328 12.211 7.145 1 97.69 47 ALA B CA 1
ATOM 1352 C C . ALA B 1 47 ? 21.078 12.438 6.289 1 97.69 47 ALA B C 1
ATOM 1354 O O . ALA B 1 47 ? 20.828 11.695 5.34 1 97.69 47 ALA B O 1
ATOM 1355 N N . PRO B 1 48 ? 20.469 13.547 6.574 1 98.25 48 PRO B N 1
ATOM 1356 C CA . PRO B 1 48 ? 19.141 13.711 5.992 1 98.25 48 PRO B CA 1
ATOM 1357 C C . PRO B 1 48 ? 19.156 13.781 4.469 1 98.25 48 PRO B C 1
ATOM 1359 O O . PRO B 1 48 ? 18.344 13.133 3.803 1 98.25 48 PRO B O 1
ATOM 1362 N N . THR B 1 49 ? 20.062 14.562 3.9 1 98.5 49 THR B N 1
ATOM 1363 C CA . THR B 1 49 ? 20.109 14.688 2.449 1 98.5 49 THR B CA 1
ATOM 1364 C C . THR B 1 49 ? 20.484 13.359 1.803 1 98.5 49 THR B C 1
ATOM 1366 O O . THR B 1 49 ? 19.875 12.945 0.814 1 98.5 49 THR B O 1
ATOM 1369 N N . LEU B 1 50 ? 21.438 12.68 2.348 1 98.38 50 LEU B N 1
ATOM 1370 C CA . LEU B 1 50 ? 21.828 11.375 1.83 1 98.38 50 LEU B CA 1
ATOM 1371 C C . LEU B 1 50 ? 20.688 10.375 1.952 1 98.38 50 LEU B C 1
ATOM 1373 O O . LEU B 1 50 ? 20.5 9.539 1.062 1 98.38 50 LEU B O 1
ATOM 1377 N N . SER B 1 51 ? 20 10.445 3.055 1 98.38 51 SER B N 1
ATOM 1378 C CA . SER B 1 51 ? 18.875 9.539 3.26 1 98.38 51 SER B CA 1
ATOM 1379 C C . SER B 1 51 ? 17.797 9.758 2.207 1 98.38 51 SER B C 1
ATOM 1381 O O . SER B 1 51 ? 17.234 8.797 1.681 1 98.38 51 SER B O 1
ATOM 1383 N N . VAL B 1 52 ? 17.516 11.023 1.876 1 98.5 52 VAL B N 1
ATOM 1384 C CA . VAL B 1 52 ? 16.484 11.352 0.907 1 98.5 52 VAL B CA 1
ATOM 1385 C C . VAL B 1 52 ? 16.922 10.906 -0.487 1 98.5 52 VAL B C 1
ATOM 1387 O O . VAL B 1 52 ? 16.141 10.273 -1.21 1 98.5 52 VAL B O 1
ATOM 1390 N N . LEU B 1 53 ? 18.141 11.141 -0.855 1 98.75 53 LEU B N 1
ATOM 1391 C CA . LEU B 1 53 ? 18.641 10.742 -2.166 1 98.75 53 LEU B CA 1
ATOM 1392 C C . LEU B 1 53 ? 18.719 9.227 -2.283 1 98.75 53 LEU B C 1
ATOM 1394 O O . LEU B 1 53 ? 18.344 8.656 -3.312 1 98.75 53 LEU B O 1
ATOM 1398 N N . GLY B 1 54 ? 19.25 8.617 -1.205 1 98.62 54 GLY B N 1
ATOM 1399 C CA . GLY B 1 54 ? 19.312 7.164 -1.192 1 98.62 54 GLY B CA 1
ATOM 1400 C C . GLY B 1 54 ? 17.953 6.496 -1.288 1 98.62 54 GLY B C 1
ATOM 1401 O O . GLY B 1 54 ? 17.781 5.531 -2.033 1 98.62 54 GLY B O 1
ATOM 1402 N N . SER B 1 55 ? 17 7.027 -0.512 1 98.69 55 SER B N 1
ATOM 1403 C CA . SER B 1 55 ? 15.656 6.473 -0.583 1 98.69 55 SER B CA 1
ATOM 1404 C C . SER B 1 55 ? 15.031 6.723 -1.949 1 98.69 55 SER B C 1
ATOM 1406 O O . SER B 1 55 ? 14.289 5.879 -2.461 1 98.69 55 SER B O 1
ATOM 1408 N N . GLY B 1 56 ? 15.305 7.941 -2.506 1 98.81 56 GLY B N 1
ATOM 1409 C CA . GLY B 1 56 ? 14.859 8.203 -3.865 1 98.81 56 GLY B CA 1
ATOM 1410 C C . GLY B 1 56 ? 15.336 7.16 -4.859 1 98.81 56 GLY B C 1
ATOM 1411 O O . GLY B 1 56 ? 14.555 6.641 -5.652 1 98.81 56 GLY B O 1
ATOM 1412 N N . ALA B 1 57 ? 16.625 6.859 -4.805 1 98.88 57 ALA B N 1
ATOM 1413 C CA . ALA B 1 57 ? 17.203 5.859 -5.695 1 98.88 57 ALA B CA 1
ATOM 1414 C C . ALA B 1 57 ? 16.578 4.488 -5.469 1 98.88 57 ALA B C 1
ATOM 1416 O O . ALA B 1 57 ? 16.234 3.785 -6.426 1 98.88 57 ALA B O 1
ATOM 1417 N N . LEU B 1 58 ? 16.453 4.164 -4.246 1 98.94 58 LEU B N 1
ATOM 1418 C CA . LEU B 1 58 ? 15.891 2.871 -3.885 1 98.94 58 LEU B CA 1
ATOM 1419 C C . LEU B 1 58 ? 14.461 2.74 -4.406 1 98.94 58 LEU B C 1
ATOM 1421 O O . LEU B 1 58 ? 14.102 1.712 -4.98 1 98.94 58 LEU B O 1
ATOM 1425 N N . LEU B 1 59 ? 13.656 3.787 -4.238 1 98.94 59 LEU B N 1
ATOM 1426 C CA . LEU B 1 59 ? 12.258 3.781 -4.668 1 98.94 59 LEU B CA 1
ATOM 1427 C C . LEU B 1 59 ? 12.164 3.721 -6.188 1 98.94 59 LEU B C 1
ATOM 1429 O O . LEU B 1 59 ? 11.359 2.959 -6.73 1 98.94 59 LEU B O 1
ATOM 1433 N N . VAL B 1 60 ? 12.953 4.469 -6.836 1 98.94 60 VAL B N 1
ATOM 1434 C CA . VAL B 1 60 ? 12.93 4.473 -8.297 1 98.94 60 VAL B CA 1
ATOM 1435 C C . VAL B 1 60 ? 13.344 3.102 -8.82 1 98.94 60 VAL B C 1
ATOM 1437 O O . VAL B 1 60 ? 12.641 2.508 -9.641 1 98.94 60 VAL B O 1
ATOM 1440 N N . LEU B 1 61 ? 14.453 2.574 -8.344 1 98.94 61 LEU B N 1
ATOM 1441 C CA . LEU B 1 61 ? 14.969 1.3 -8.836 1 98.94 61 LEU B CA 1
ATOM 1442 C C . LEU B 1 61 ? 14.031 0.155 -8.461 1 98.94 61 LEU B C 1
ATOM 1444 O O . LEU B 1 61 ? 13.766 -0.729 -9.281 1 98.94 61 LEU B O 1
ATOM 1448 N N . GLY B 1 62 ? 13.602 0.172 -7.211 1 98.94 62 GLY B N 1
ATOM 1449 C CA . GLY B 1 62 ? 12.648 -0.851 -6.801 1 98.94 62 GLY B CA 1
ATOM 1450 C C . GLY B 1 62 ? 11.359 -0.812 -7.59 1 98.94 62 GLY B C 1
ATOM 1451 O O . GLY B 1 62 ? 10.844 -1.854 -8.008 1 98.94 62 GLY B O 1
ATOM 1452 N N . GLY B 1 63 ? 10.781 0.43 -7.75 1 98.94 63 GLY B N 1
ATOM 1453 C CA . GLY B 1 63 ? 9.578 0.575 -8.547 1 98.94 63 GLY B CA 1
ATOM 1454 C C . GLY B 1 63 ? 9.75 0.103 -9.984 1 98.94 63 GLY B C 1
ATOM 1455 O O . GLY B 1 63 ? 8.891 -0.599 -10.516 1 98.94 63 GLY B O 1
ATOM 1456 N N . LEU B 1 64 ? 10.828 0.434 -10.609 1 98.88 64 LEU B N 1
ATOM 1457 C CA . LEU B 1 64 ? 11.109 0.025 -11.977 1 98.88 64 LEU B CA 1
ATOM 1458 C C . LEU B 1 64 ? 11.297 -1.485 -12.07 1 98.88 64 LEU B C 1
ATOM 1460 O O . LEU B 1 64 ? 10.93 -2.104 -13.07 1 98.88 64 LEU B O 1
ATOM 1464 N N . SER B 1 65 ? 11.984 -2.029 -11.062 1 98.88 65 SER B N 1
ATOM 1465 C CA . SER B 1 65 ? 12.117 -3.48 -10.992 1 98.88 65 SER B CA 1
ATOM 1466 C C . SER B 1 65 ? 10.758 -4.168 -11.109 1 98.88 65 SER B C 1
ATOM 1468 O O . SER B 1 65 ? 10.602 -5.113 -11.883 1 98.88 65 SER B O 1
ATOM 1470 N N . ILE B 1 66 ? 9.797 -3.68 -10.438 1 98.88 66 ILE B N 1
ATOM 1471 C CA . ILE B 1 66 ? 8.461 -4.262 -10.398 1 98.88 66 ILE B CA 1
ATOM 1472 C C . ILE B 1 66 ? 7.75 -4.012 -11.727 1 98.88 66 ILE B C 1
ATOM 1474 O O . ILE B 1 66 ? 7.117 -4.914 -12.281 1 98.88 66 ILE B O 1
ATOM 1478 N N . ILE B 1 67 ? 7.875 -2.84 -12.297 1 98.81 67 ILE B N 1
ATOM 1479 C CA . ILE B 1 67 ? 7.207 -2.508 -13.547 1 98.81 67 ILE B CA 1
ATOM 1480 C C . ILE B 1 67 ? 7.746 -3.389 -14.672 1 98.81 67 ILE B C 1
ATOM 1482 O O . ILE B 1 67 ? 6.977 -3.939 -15.461 1 98.81 67 ILE B O 1
ATOM 1486 N N . THR B 1 68 ? 9.008 -3.623 -14.711 1 98.5 68 THR B N 1
ATOM 1487 C CA . THR B 1 68 ? 9.641 -4.219 -15.883 1 98.5 68 THR B CA 1
ATOM 1488 C C . THR B 1 68 ? 9.82 -5.723 -15.695 1 98.5 68 THR B C 1
ATOM 1490 O O . THR B 1 68 ? 10.031 -6.449 -16.672 1 98.5 68 THR B O 1
ATOM 1493 N N . GLY B 1 69 ? 9.828 -6.172 -14.461 1 97.75 69 GLY B N 1
ATOM 1494 C CA . GLY B 1 69 ? 10.102 -7.574 -14.188 1 97.75 69 GLY B CA 1
ATOM 1495 C C . GLY B 1 69 ? 11.578 -7.902 -14.164 1 97.75 69 GLY B C 1
ATOM 1496 O O . GLY B 1 69 ? 11.969 -9.039 -14.422 1 97.75 69 GLY B O 1
ATOM 1497 N N . VAL B 1 70 ? 12.398 -6.859 -13.953 1 98.38 70 VAL B N 1
ATOM 1498 C CA . VAL B 1 70 ? 13.828 -7.078 -13.773 1 98.38 70 VAL B CA 1
ATOM 1499 C C . VAL B 1 70 ? 14.125 -7.363 -12.297 1 98.38 70 VAL B C 1
ATOM 1501 O O . VAL B 1 70 ? 14.086 -6.453 -11.469 1 98.38 70 VAL B O 1
ATOM 1504 N N . LEU B 1 71 ? 14.461 -8.594 -11.969 1 98.19 71 LEU B N 1
ATOM 1505 C CA . LEU B 1 71 ? 14.711 -9.039 -10.602 1 98.19 71 LEU B CA 1
ATOM 1506 C C . LEU B 1 71 ? 13.578 -8.625 -9.672 1 98.19 71 LEU B C 1
ATOM 1508 O O . LEU B 1 71 ? 13.82 -8.008 -8.633 1 98.19 71 LEU B O 1
ATOM 1512 N N . PRO B 1 72 ? 12.375 -9 -10.039 1 97.75 72 PRO B N 1
ATOM 1513 C CA . PRO B 1 72 ? 11.234 -8.422 -9.32 1 97.75 72 PRO B CA 1
ATOM 1514 C C . PRO B 1 72 ? 11.156 -8.891 -7.863 1 97.75 72 PRO B C 1
ATOM 1516 O O . PRO B 1 72 ? 10.695 -8.148 -6.996 1 97.75 72 PRO B O 1
ATOM 1519 N N . VAL B 1 73 ? 11.617 -10.109 -7.52 1 98.12 73 VAL B N 1
ATOM 1520 C CA . VAL B 1 73 ? 11.625 -10.57 -6.133 1 98.12 73 VAL B CA 1
ATOM 1521 C C . VAL B 1 73 ? 12.555 -9.688 -5.301 1 98.12 73 VAL B C 1
ATOM 1523 O O . VAL B 1 73 ? 12.18 -9.227 -4.219 1 98.12 73 VAL B O 1
ATOM 1526 N N . VAL B 1 74 ? 13.734 -9.383 -5.82 1 98.38 74 VAL B N 1
ATOM 1527 C CA . VAL B 1 74 ? 14.711 -8.57 -5.113 1 98.38 74 VAL B CA 1
ATOM 1528 C C . VAL B 1 74 ? 14.164 -7.156 -4.922 1 98.38 74 VAL B C 1
ATOM 1530 O O . VAL B 1 74 ? 14.195 -6.617 -3.812 1 98.38 74 VAL B O 1
ATOM 1533 N N . GLY B 1 75 ? 13.672 -6.547 -6.031 1 98.69 75 GLY B N 1
ATOM 1534 C CA . GLY B 1 75 ? 13.102 -5.215 -5.941 1 98.69 75 GLY B CA 1
ATOM 1535 C C . GLY B 1 75 ? 11.977 -5.113 -4.926 1 98.69 75 GLY B C 1
ATOM 1536 O O . GLY B 1 75 ? 11.953 -4.184 -4.113 1 98.69 75 GLY B O 1
ATOM 1537 N N . ALA B 1 76 ? 11.094 -6.07 -4.914 1 98.88 76 ALA B N 1
ATOM 1538 C CA . ALA B 1 76 ? 9.953 -6.059 -4.004 1 98.88 76 ALA B CA 1
ATOM 1539 C C . ALA B 1 76 ? 10.406 -6.211 -2.557 1 98.88 76 ALA B C 1
ATOM 1541 O O . ALA B 1 76 ? 9.891 -5.535 -1.665 1 98.88 76 ALA B O 1
ATOM 1542 N N . LEU B 1 77 ? 11.344 -7.082 -2.273 1 98.81 77 LEU B N 1
ATOM 1543 C CA . LEU B 1 77 ? 11.805 -7.305 -0.909 1 98.81 77 LEU B CA 1
ATOM 1544 C C . LEU B 1 77 ? 12.562 -6.09 -0.384 1 98.81 77 LEU B C 1
ATOM 1546 O O . LEU B 1 77 ? 12.422 -5.727 0.786 1 98.81 77 LEU B O 1
ATOM 1550 N N . VAL B 1 78 ? 13.359 -5.512 -1.227 1 98.88 78 VAL B N 1
ATOM 1551 C CA . VAL B 1 78 ? 14.078 -4.309 -0.841 1 98.88 78 VAL B CA 1
ATOM 1552 C C . VAL B 1 78 ? 13.086 -3.188 -0.525 1 98.88 78 VAL B C 1
ATOM 1554 O O . VAL B 1 78 ? 13.242 -2.479 0.471 1 98.88 78 VAL B O 1
ATOM 1557 N N . LEU B 1 79 ? 12.102 -3.047 -1.359 1 98.94 79 LEU B N 1
ATOM 1558 C CA . LEU B 1 79 ? 11.07 -2.039 -1.114 1 98.94 79 LEU B CA 1
ATOM 1559 C C . LEU B 1 79 ? 10.32 -2.33 0.183 1 98.94 79 LEU B C 1
ATOM 1561 O O . LEU B 1 79 ? 10.023 -1.413 0.949 1 98.94 79 LEU B O 1
ATOM 1565 N N . ALA B 1 80 ? 9.992 -3.588 0.442 1 98.94 80 ALA B N 1
ATOM 1566 C CA . ALA B 1 80 ? 9.32 -3.951 1.687 1 98.94 80 ALA B CA 1
ATOM 1567 C C . ALA B 1 80 ? 10.141 -3.523 2.898 1 98.94 80 ALA B C 1
ATOM 1569 O O . ALA B 1 80 ? 9.617 -2.908 3.828 1 98.94 80 ALA B O 1
ATOM 1570 N N . GLY B 1 81 ? 11.398 -3.885 2.857 1 98.94 81 GLY B N 1
ATOM 1571 C CA . GLY B 1 81 ? 12.281 -3.484 3.945 1 98.94 81 GLY B CA 1
ATOM 1572 C C . GLY B 1 81 ? 12.352 -1.979 4.129 1 98.94 81 GLY B C 1
ATOM 1573 O O . GLY B 1 81 ? 12.281 -1.481 5.254 1 98.94 81 GLY B O 1
ATOM 1574 N N . PHE B 1 82 ? 12.477 -1.268 3.023 1 98.94 82 PHE B N 1
ATOM 1575 C CA . PHE B 1 82 ? 12.539 0.188 3.072 1 98.94 82 PHE B CA 1
ATOM 1576 C C . PHE B 1 82 ? 11.273 0.764 3.697 1 98.94 82 PHE B C 1
ATOM 1578 O O . PHE B 1 82 ? 11.344 1.679 4.523 1 98.94 82 PHE B O 1
ATOM 1585 N N . LEU B 1 83 ? 10.125 0.294 3.287 1 98.94 83 LEU B N 1
ATOM 1586 C CA . LEU B 1 83 ? 8.844 0.817 3.754 1 98.94 83 LEU B CA 1
ATOM 1587 C C . LEU B 1 83 ? 8.68 0.588 5.254 1 98.94 83 LEU B C 1
ATOM 1589 O O . LEU B 1 83 ? 8.125 1.434 5.957 1 98.94 83 LEU B O 1
ATOM 1593 N N . VAL B 1 84 ? 9.156 -0.552 5.727 1 98.94 84 VAL B N 1
ATOM 1594 C CA . VAL B 1 84 ? 9.109 -0.8 7.164 1 98.94 84 VAL B CA 1
ATOM 1595 C C . VAL B 1 84 ? 10.031 0.176 7.891 1 98.94 84 VAL B C 1
ATOM 1597 O O . VAL B 1 84 ? 9.648 0.779 8.891 1 98.94 84 VAL B O 1
ATOM 1600 N N . VAL B 1 85 ? 11.242 0.31 7.363 1 98.44 85 VAL B N 1
ATOM 1601 C CA . VAL B 1 85 ? 12.203 1.217 7.984 1 98.44 85 VAL B CA 1
ATOM 1602 C C . VAL B 1 85 ? 11.656 2.643 7.957 1 98.44 85 VAL B C 1
ATOM 1604 O O . VAL B 1 85 ? 11.734 3.363 8.953 1 98.44 85 VAL B O 1
ATOM 1607 N N . SER B 1 86 ? 11.148 3.09 6.82 1 98.12 86 SER B N 1
ATOM 1608 C CA . SER B 1 86 ? 10.57 4.426 6.691 1 98.12 86 SER B CA 1
ATOM 1609 C C . SER B 1 86 ? 9.422 4.629 7.676 1 98.12 86 SER B C 1
ATOM 1611 O O . SER B 1 86 ? 9.297 5.699 8.273 1 98.12 86 SER B O 1
ATOM 1613 N N . ALA B 1 87 ? 8.555 3.619 7.867 1 98.62 87 ALA B N 1
ATOM 1614 C CA . ALA B 1 87 ? 7.469 3.703 8.836 1 98.62 87 ALA B CA 1
ATOM 1615 C C . ALA B 1 87 ? 8.008 3.975 10.242 1 98.62 87 ALA B C 1
ATOM 1617 O O . ALA B 1 87 ? 7.516 4.867 10.938 1 98.62 87 ALA B O 1
ATOM 1618 N N . LEU B 1 88 ? 9 3.281 10.625 1 98.12 88 LEU B N 1
ATOM 1619 C CA . LEU B 1 88 ? 9.516 3.342 11.984 1 98.12 88 LEU B CA 1
ATOM 1620 C C . LEU B 1 88 ? 10.305 4.625 12.211 1 98.12 88 LEU B C 1
ATOM 1622 O O . LEU B 1 88 ? 10.273 5.195 13.305 1 98.12 88 LEU B O 1
ATOM 1626 N N . THR B 1 89 ? 10.984 5.129 11.188 1 97 89 THR B N 1
ATOM 1627 C CA . THR B 1 89 ? 11.906 6.246 11.391 1 97 89 THR B CA 1
ATOM 1628 C C . THR B 1 89 ? 11.219 7.57 11.055 1 97 89 THR B C 1
ATOM 1630 O O . THR B 1 89 ? 11.477 8.586 11.703 1 97 89 THR B O 1
ATOM 1633 N N . MET B 1 90 ? 10.367 7.57 10.094 1 97.44 90 MET B N 1
ATOM 1634 C CA . MET B 1 90 ? 9.82 8.836 9.609 1 97.44 90 MET B CA 1
ATOM 1635 C C . MET B 1 90 ? 8.414 9.07 10.156 1 97.44 90 MET B C 1
ATOM 1637 O O . MET B 1 90 ? 7.938 10.203 10.188 1 97.44 90 MET B O 1
ATOM 1641 N N . HIS B 1 91 ? 7.707 8.016 10.531 1 98.19 91 HIS B N 1
ATOM 1642 C CA . HIS B 1 91 ? 6.316 8.156 10.945 1 98.19 91 HIS B CA 1
ATOM 1643 C C . HIS B 1 91 ? 6.102 7.609 12.352 1 98.19 91 HIS B C 1
ATOM 1645 O O . HIS B 1 91 ? 5.184 6.82 12.578 1 98.19 91 HIS B O 1
ATOM 1651 N N . ASP B 1 92 ? 7.035 8.023 13.203 1 97.44 92 ASP B N 1
ATOM 1652 C CA . ASP B 1 92 ? 6.996 7.621 14.609 1 97.44 92 ASP B CA 1
ATOM 1653 C C . ASP B 1 92 ? 5.891 8.367 15.352 1 97.44 92 ASP B C 1
ATOM 1655 O O . ASP B 1 92 ? 6.172 9.234 16.188 1 97.44 92 ASP B O 1
ATOM 1659 N N . PHE B 1 93 ? 4.648 7.965 15.219 1 97.5 93 PHE B N 1
ATOM 1660 C CA . PHE B 1 93 ? 3.48 8.672 15.734 1 97.5 93 PHE B CA 1
ATOM 1661 C C . PHE B 1 93 ? 3.496 8.711 17.25 1 97.5 93 PHE B C 1
ATOM 1663 O O . PHE B 1 93 ? 2.828 9.547 17.875 1 97.5 93 PHE B O 1
ATOM 1670 N N . TRP B 1 94 ? 4.273 7.914 17.922 1 97.75 94 TRP B N 1
ATOM 1671 C CA . TRP B 1 94 ? 4.363 7.859 19.375 1 97.75 94 TRP B CA 1
ATOM 1672 C C . TRP B 1 94 ? 5.332 8.914 19.906 1 97.75 94 TRP B C 1
ATOM 1674 O O . TRP B 1 94 ? 5.445 9.109 21.125 1 97.75 94 TRP B O 1
ATOM 1684 N N . ALA B 1 95 ? 6.039 9.617 19.078 1 96.56 95 ALA B N 1
ATOM 1685 C CA . ALA B 1 95 ? 7.07 10.562 19.5 1 96.56 95 ALA B CA 1
ATOM 1686 C C . ALA B 1 95 ? 6.828 11.938 18.891 1 96.56 95 ALA B C 1
ATOM 1688 O O . ALA B 1 95 ? 7.777 12.695 18.656 1 96.56 95 ALA B O 1
ATOM 1689 N N . VAL B 1 96 ? 5.59 12.258 18.547 1 95.88 96 VAL B N 1
ATOM 1690 C CA . VAL B 1 96 ? 5.262 13.555 17.969 1 95.88 96 VAL B CA 1
ATOM 1691 C C . VAL B 1 96 ? 4.195 14.242 18.812 1 95.88 96 VAL B C 1
ATOM 1693 O O . VAL B 1 96 ? 3.537 13.602 19.641 1 95.88 96 VAL B O 1
ATOM 1696 N N . PRO B 1 97 ? 4.07 15.555 18.609 1 96.38 97 PRO B N 1
ATOM 1697 C CA . PRO B 1 97 ? 2.998 16.266 19.328 1 96.38 97 PRO B CA 1
ATOM 1698 C C . PRO B 1 97 ? 1.615 15.695 19.016 1 96.38 97 PRO B C 1
ATOM 1700 O O . PRO B 1 97 ? 1.407 15.117 17.938 1 96.38 97 PRO B O 1
ATOM 1703 N N . GLU B 1 98 ? 0.718 15.844 19.875 1 96 98 GLU B N 1
ATOM 1704 C CA . GLU B 1 98 ? -0.618 15.258 19.812 1 96 98 GLU B CA 1
ATOM 1705 C C . GLU B 1 98 ? -1.325 15.625 18.516 1 96 98 GLU B C 1
ATOM 1707 O O . GLU B 1 98 ? -2.014 14.797 17.922 1 96 98 GLU B O 1
ATOM 1712 N N . ASP B 1 99 ? -1.1 16.875 18.094 1 94.19 99 ASP B N 1
ATOM 1713 C CA . ASP B 1 99 ? -1.839 17.359 16.938 1 94.19 99 ASP B CA 1
ATOM 1714 C C . ASP B 1 99 ? -1.322 16.719 15.648 1 94.19 99 ASP B C 1
ATOM 1716 O O . ASP B 1 99 ? -1.967 16.797 14.602 1 94.19 99 ASP B O 1
ATOM 1720 N N . GLN B 1 100 ? -0.212 15.953 15.711 1 94.75 100 GLN B N 1
ATOM 1721 C CA . GLN B 1 100 ? 0.379 15.305 14.539 1 94.75 100 GLN B CA 1
ATOM 1722 C C . GLN B 1 100 ? 0.223 13.789 14.617 1 94.75 100 GLN B C 1
ATOM 1724 O O . GLN B 1 100 ? 0.506 13.086 13.641 1 94.75 100 GLN B O 1
ATOM 1729 N N . GLN B 1 101 ? -0.236 13.305 15.688 1 96.5 101 GLN B N 1
ATOM 1730 C CA . GLN B 1 101 ? -0.189 11.875 15.969 1 96.5 101 GLN B CA 1
ATOM 1731 C C . GLN B 1 101 ? -1.049 11.094 14.984 1 96.5 101 GLN B C 1
ATOM 1733 O O . GLN B 1 101 ? -0.619 10.062 14.461 1 96.5 101 GLN B O 1
ATOM 1738 N N . GLN B 1 102 ? -2.215 11.617 14.719 1 94.44 102 GLN B N 1
ATOM 1739 C CA . GLN B 1 102 ? -3.125 10.875 13.859 1 94.44 102 GLN B CA 1
ATOM 1740 C C . GLN B 1 102 ? -2.588 10.797 12.43 1 94.44 102 GLN B C 1
ATOM 1742 O O . GLN B 1 102 ? -2.641 9.742 11.797 1 94.44 102 GLN B O 1
ATOM 1747 N N . THR B 1 103 ? -2.098 11.898 11.93 1 94.69 103 THR B N 1
ATOM 1748 C CA . THR B 1 103 ? -1.542 11.922 10.578 1 94.69 103 THR B CA 1
ATOM 1749 C C . THR B 1 103 ? -0.342 10.984 10.477 1 94.69 103 THR B C 1
ATOM 1751 O O . THR B 1 103 ? -0.239 10.203 9.523 1 94.69 103 THR B O 1
ATOM 1754 N N . GLU B 1 104 ? 0.517 11.031 11.5 1 97.12 104 GLU B N 1
ATOM 1755 C CA . GLU B 1 104 ? 1.701 10.18 11.477 1 97.12 104 GLU B CA 1
ATOM 1756 C C . GLU B 1 104 ? 1.324 8.703 11.617 1 97.12 104 GLU B C 1
ATOM 1758 O O . GLU B 1 104 ? 1.967 7.836 11.023 1 97.12 104 GLU B O 1
ATOM 1763 N N . MET B 1 105 ? 0.338 8.469 12.422 1 97.75 105 MET B N 1
ATOM 1764 C CA . MET B 1 105 ? -0.125 7.086 12.547 1 97.75 105 MET B CA 1
ATOM 1765 C C . MET B 1 105 ? -0.657 6.566 11.219 1 97.75 105 MET B C 1
ATOM 1767 O O . MET B 1 105 ? -0.365 5.434 10.828 1 97.75 105 MET B O 1
ATOM 1771 N N . THR B 1 106 ? -1.431 7.363 10.531 1 97.56 106 THR B N 1
ATOM 1772 C CA . THR B 1 106 ? -1.96 6.984 9.227 1 97.56 106 THR B CA 1
ATOM 1773 C C . THR B 1 106 ? -0.826 6.684 8.25 1 97.56 106 THR B C 1
ATOM 1775 O O . THR B 1 106 ? -0.858 5.676 7.543 1 97.56 106 THR B O 1
ATOM 1778 N N . GLN B 1 107 ? 0.179 7.578 8.266 1 98.44 107 GLN B N 1
ATOM 1779 C CA . GLN B 1 107 ? 1.329 7.363 7.395 1 98.44 107 GLN B CA 1
ATOM 1780 C C . GLN B 1 107 ? 2.059 6.074 7.754 1 98.44 107 GLN B C 1
ATOM 1782 O O . GLN B 1 107 ? 2.482 5.328 6.867 1 98.44 107 GLN B O 1
ATOM 1787 N N . PHE B 1 108 ? 2.244 5.797 9.039 1 98.81 108 PHE B N 1
ATOM 1788 C CA . PHE B 1 108 ? 2.877 4.574 9.523 1 98.81 108 PHE B CA 1
ATOM 1789 C C . PHE B 1 108 ? 2.131 3.346 9.023 1 98.81 108 PHE B C 1
ATOM 1791 O O . PHE B 1 108 ? 2.732 2.445 8.43 1 98.81 108 PHE B O 1
ATOM 1798 N N . LEU B 1 109 ? 0.868 3.383 9.234 1 98.81 109 LEU B N 1
ATOM 1799 C CA . LEU B 1 109 ? 0.034 2.246 8.859 1 98.81 109 LEU B CA 1
ATOM 1800 C C . LEU B 1 109 ? 0.067 2.025 7.348 1 98.81 109 LEU B C 1
ATOM 1802 O O . LEU B 1 109 ? 0.185 0.887 6.887 1 98.81 109 LEU B O 1
ATOM 1806 N N . LYS B 1 110 ? -0.016 3.033 6.57 1 98.94 110 LYS B N 1
ATOM 1807 C CA . LYS B 1 110 ? 0.002 2.885 5.117 1 98.94 110 LYS B CA 1
ATOM 1808 C C . LYS B 1 110 ? 1.338 2.322 4.641 1 98.94 110 LYS B C 1
ATOM 1810 O O . LYS B 1 110 ? 1.376 1.477 3.744 1 98.94 110 LYS B O 1
ATOM 1815 N N . ASN B 1 111 ? 2.434 2.801 5.246 1 98.94 111 ASN B N 1
ATOM 1816 C CA . ASN B 1 111 ? 3.734 2.248 4.879 1 98.94 111 ASN B CA 1
ATOM 1817 C C . ASN B 1 111 ? 3.816 0.757 5.191 1 98.94 111 ASN B C 1
ATOM 1819 O O . ASN B 1 111 ? 4.363 -0.016 4.406 1 98.94 111 ASN B O 1
ATOM 1823 N N . ILE B 1 112 ? 3.27 0.363 6.297 1 98.94 112 ILE B N 1
ATOM 1824 C CA . ILE B 1 112 ? 3.297 -1.046 6.672 1 98.94 112 ILE B CA 1
ATOM 1825 C C . ILE B 1 112 ? 2.422 -1.853 5.715 1 98.94 112 ILE B C 1
ATOM 1827 O O . ILE B 1 112 ? 2.793 -2.953 5.301 1 98.94 112 ILE B O 1
ATOM 1831 N N . ALA B 1 113 ? 1.268 -1.374 5.387 1 99 113 ALA B N 1
ATOM 1832 C CA . ALA B 1 113 ? 0.407 -2.047 4.418 1 99 113 ALA B CA 1
ATOM 1833 C C . ALA B 1 113 ? 1.082 -2.137 3.053 1 99 113 ALA B C 1
ATOM 1835 O O . ALA B 1 113 ? 0.995 -3.164 2.375 1 99 113 ALA B O 1
ATOM 1836 N N . LEU B 1 114 ? 1.755 -1.047 2.666 1 99 114 LEU B N 1
ATOM 1837 C CA . LEU B 1 114 ? 2.49 -1.058 1.407 1 99 114 LEU B CA 1
ATOM 1838 C C . LEU B 1 114 ? 3.594 -2.109 1.432 1 99 114 LEU B C 1
ATOM 1840 O O . LEU B 1 114 ? 3.855 -2.766 0.42 1 99 114 LEU B O 1
ATOM 1844 N N . ALA B 1 115 ? 4.262 -2.215 2.6 1 99 115 ALA B N 1
ATOM 1845 C CA . ALA B 1 115 ? 5.242 -3.289 2.742 1 99 115 ALA B CA 1
ATOM 1846 C C . ALA B 1 115 ? 4.598 -4.652 2.51 1 99 115 ALA B C 1
ATOM 1848 O O . ALA B 1 115 ? 5.184 -5.52 1.858 1 99 115 ALA B O 1
ATOM 1849 N N . GLY B 1 116 ? 3.42 -4.844 3.062 1 98.94 116 GLY B N 1
ATOM 1850 C CA . GLY B 1 116 ? 2.678 -6.062 2.791 1 98.94 116 GLY B CA 1
ATOM 1851 C C . GLY B 1 116 ? 2.404 -6.281 1.315 1 98.94 116 GLY B C 1
ATOM 1852 O O . GLY B 1 116 ? 2.531 -7.398 0.813 1 98.94 116 GLY B O 1
ATOM 1853 N N . GLY B 1 117 ? 1.988 -5.211 0.616 1 98.94 117 GLY B N 1
ATOM 1854 C CA . GLY B 1 117 ? 1.805 -5.289 -0.824 1 98.94 117 GLY B CA 1
ATOM 1855 C C . GLY B 1 117 ? 3.066 -5.691 -1.565 1 98.94 117 GLY B C 1
ATOM 1856 O O . GLY B 1 117 ? 3.016 -6.504 -2.492 1 98.94 117 GLY B O 1
ATOM 1857 N N . ALA B 1 118 ? 4.191 -5.121 -1.171 1 98.94 118 ALA B N 1
ATOM 1858 C CA . ALA B 1 118 ? 5.473 -5.469 -1.784 1 98.94 118 ALA B CA 1
ATOM 1859 C C . ALA B 1 118 ? 5.797 -6.945 -1.575 1 98.94 118 ALA B C 1
ATOM 1861 O O . ALA B 1 118 ? 6.309 -7.609 -2.48 1 98.94 118 ALA B O 1
ATOM 1862 N N . LEU B 1 119 ? 5.555 -7.469 -0.4 1 98.94 119 LEU B N 1
ATOM 1863 C CA . LEU B 1 119 ? 5.789 -8.883 -0.134 1 98.94 119 LEU B CA 1
ATOM 1864 C C . LEU B 1 119 ? 4.914 -9.758 -1.025 1 98.94 119 LEU B C 1
ATOM 1866 O O . LEU B 1 119 ? 5.367 -10.789 -1.524 1 98.94 119 LEU B O 1
ATOM 1870 N N . ALA B 1 120 ? 3.652 -9.375 -1.17 1 98.81 120 ALA B N 1
ATOM 1871 C CA . ALA B 1 120 ? 2.781 -10.117 -2.076 1 98.81 120 ALA B CA 1
ATOM 1872 C C . ALA B 1 120 ? 3.359 -10.156 -3.488 1 98.81 120 ALA B C 1
ATOM 1874 O O . ALA B 1 120 ? 3.355 -11.195 -4.145 1 98.81 120 ALA B O 1
ATOM 1875 N N . ILE B 1 121 ? 3.854 -9.047 -3.932 1 98.75 121 ILE B N 1
ATOM 1876 C CA . ILE B 1 121 ? 4.41 -8.953 -5.277 1 98.75 121 ILE B CA 1
ATOM 1877 C C . ILE B 1 121 ? 5.676 -9.797 -5.371 1 98.75 121 ILE B C 1
ATOM 1879 O O . ILE B 1 121 ? 5.941 -10.422 -6.402 1 98.75 121 ILE B O 1
ATOM 1883 N N . SER B 1 122 ? 6.441 -9.875 -4.27 1 98.38 122 SER B N 1
ATOM 1884 C CA . SER B 1 122 ? 7.625 -10.719 -4.289 1 98.38 122 SER B CA 1
ATOM 1885 C C . SER B 1 122 ? 7.254 -12.18 -4.531 1 98.38 122 SER B C 1
ATOM 1887 O O . SER B 1 122 ? 8.008 -12.922 -5.172 1 98.38 122 SER B O 1
ATOM 1889 N N . VAL B 1 123 ? 6.152 -12.617 -3.949 1 97.31 123 VAL B N 1
ATOM 1890 C CA . VAL B 1 123 ? 5.68 -13.984 -4.168 1 97.31 123 VAL B CA 1
ATOM 1891 C C . VAL B 1 123 ? 5.336 -14.18 -5.641 1 97.31 123 VAL B C 1
ATOM 1893 O O . VAL B 1 123 ? 5.727 -15.18 -6.25 1 97.31 123 VAL B O 1
ATOM 1896 N N . LEU B 1 124 ? 4.66 -13.211 -6.215 1 96.56 124 LEU B N 1
ATOM 1897 C CA . LEU B 1 124 ? 4.293 -13.281 -7.625 1 96.56 124 LEU B CA 1
ATOM 1898 C C . LEU B 1 124 ? 5.535 -13.227 -8.508 1 96.56 124 LEU B C 1
ATOM 1900 O O . LEU B 1 124 ? 5.535 -13.766 -9.617 1 96.56 124 LEU B O 1
ATOM 1904 N N . GLY B 1 125 ? 6.527 -12.508 -7.992 1 95.38 125 GLY B N 1
ATOM 1905 C CA . GLY B 1 125 ? 7.75 -12.305 -8.75 1 95.38 125 GLY B CA 1
ATOM 1906 C C . GLY B 1 125 ? 8.508 -13.594 -9.016 1 95.38 125 GLY B C 1
ATOM 1907 O O . GLY B 1 125 ? 9.414 -13.625 -9.852 1 95.38 125 GLY B O 1
ATOM 1908 N N . SER B 1 126 ? 8.141 -14.695 -8.383 1 92.25 126 SER B N 1
ATOM 1909 C CA . SER B 1 126 ? 8.812 -15.984 -8.547 1 92.25 126 SER B CA 1
ATOM 1910 C C . SER B 1 126 ? 8.266 -16.734 -9.75 1 92.25 126 SER B C 1
ATOM 1912 O O . SER B 1 126 ? 8.75 -17.828 -10.086 1 92.25 126 SER B O 1
ATOM 1914 N N . THR B 1 127 ? 7.262 -16.188 -10.422 1 89.5 127 THR B N 1
ATOM 1915 C CA . THR B 1 127 ? 6.684 -16.781 -11.625 1 89.5 127 THR B CA 1
ATOM 1916 C C . THR B 1 127 ? 6.805 -15.836 -12.812 1 89.5 127 THR B C 1
ATOM 1918 O O . THR B 1 127 ? 6.938 -14.625 -12.633 1 89.5 127 THR B O 1
ATOM 1921 N N . PRO B 1 128 ? 6.809 -16.375 -14.047 1 92.75 128 PRO B N 1
ATOM 1922 C CA . PRO B 1 128 ? 6.922 -15.5 -15.211 1 92.75 128 PRO B CA 1
ATOM 1923 C C . PRO B 1 128 ? 5.738 -14.539 -15.352 1 92.75 128 PRO B C 1
ATOM 1925 O O . PRO B 1 128 ? 4.598 -14.922 -15.102 1 92.75 128 PRO B O 1
ATOM 1928 N N . TRP B 1 129 ? 6.086 -13.258 -15.664 1 93.56 129 TRP B N 1
ATOM 1929 C CA . TRP B 1 129 ? 5.078 -12.227 -15.867 1 93.56 129 TRP B CA 1
ATOM 1930 C C . TRP B 1 129 ? 4.902 -11.914 -17.359 1 93.56 129 TRP B C 1
ATOM 1932 O O . TRP B 1 129 ? 5.887 -11.805 -18.094 1 93.56 129 TRP B O 1
ATOM 1942 N N . ALA B 1 130 ? 3.678 -11.766 -17.75 1 92.75 130 ALA B N 1
ATOM 1943 C CA . ALA B 1 130 ? 3.449 -11.273 -19.109 1 92.75 130 ALA B CA 1
ATOM 1944 C C . ALA B 1 130 ? 3.902 -9.82 -19.25 1 92.75 130 ALA B C 1
ATOM 1946 O O . ALA B 1 130 ? 3.799 -9.039 -18.297 1 92.75 130 ALA B O 1
ATOM 1947 N N . LEU B 1 131 ? 4.406 -9.492 -20.438 1 93.56 131 LEU B N 1
ATOM 1948 C CA . LEU B 1 131 ? 4.801 -8.125 -20.766 1 93.56 131 LEU B CA 1
ATOM 1949 C C . LEU B 1 131 ? 5.867 -7.629 -19.781 1 93.56 131 LEU B C 1
ATOM 1951 O O . LEU B 1 131 ? 5.723 -6.555 -19.203 1 93.56 131 LEU B O 1
ATOM 1955 N N . SER B 1 132 ? 6.781 -8.5 -19.469 1 94.69 132 SER B N 1
ATOM 1956 C CA . SER B 1 132 ? 7.926 -8.148 -18.625 1 94.69 132 SER B CA 1
ATOM 1957 C C . SER B 1 132 ? 9.242 -8.477 -19.328 1 94.69 132 SER B C 1
ATOM 1959 O O . SER B 1 132 ? 9.242 -9.117 -20.375 1 94.69 132 SER B O 1
ATOM 1961 N N . LEU B 1 133 ? 10.305 -7.945 -18.844 1 96.06 133 LEU B N 1
ATOM 1962 C CA . LEU B 1 133 ? 11.617 -8.258 -19.406 1 96.06 133 LEU B CA 1
ATOM 1963 C C . LEU B 1 133 ? 12.102 -9.617 -18.906 1 96.06 133 LEU B C 1
ATOM 1965 O O . LEU B 1 133 ? 13.008 -10.203 -19.5 1 96.06 133 LEU B O 1
ATOM 1969 N N . GLY B 1 134 ? 11.523 -10.086 -17.812 1 91.56 134 GLY B N 1
ATOM 1970 C CA . GLY B 1 134 ? 11.68 -11.477 -17.391 1 91.56 134 GLY B CA 1
ATOM 1971 C C . GLY B 1 134 ? 13.07 -11.797 -16.875 1 91.56 134 GLY B C 1
ATOM 1972 O O . GLY B 1 134 ? 13.523 -12.938 -16.969 1 91.56 134 GLY B O 1
ATOM 1973 N N . ILE B 1 135 ? 13.812 -10.75 -16.406 1 94.62 135 ILE B N 1
ATOM 1974 C CA . ILE B 1 135 ? 15.109 -11.008 -15.805 1 94.62 135 ILE B CA 1
ATOM 1975 C C . ILE B 1 135 ? 14.938 -11.375 -14.336 1 94.62 135 ILE B C 1
ATOM 1977 O O . ILE B 1 135 ? 14.484 -10.562 -13.531 1 94.62 135 ILE B O 1
ATOM 1981 N N . ARG B 1 136 ? 15.32 -12.719 -14.07 1 92.56 136 ARG B N 1
ATOM 1982 C CA . ARG B 1 136 ? 15.078 -13.227 -12.727 1 92.56 136 ARG B CA 1
ATOM 1983 C C . ARG B 1 136 ? 16.312 -13.938 -12.18 1 92.56 136 ARG B C 1
ATOM 1985 O O . ARG B 1 136 ? 17.203 -14.312 -12.938 1 92.56 136 ARG B O 1
ATOM 1992 N N . LEU B 1 137 ? 16.375 -14.016 -10.891 1 85.06 137 LEU B N 1
ATOM 1993 C CA . LEU B 1 137 ? 17.484 -14.727 -10.25 1 85.06 137 LEU B CA 1
ATOM 1994 C C . LEU B 1 137 ? 17.219 -16.234 -10.227 1 85.06 137 LEU B C 1
ATOM 1996 O O . LEU B 1 137 ? 18.156 -17.031 -10.141 1 85.06 137 LEU B O 1
ATOM 2000 N N . PHE B 1 138 ? 15.852 -16.609 -10.289 1 69.62 138 PHE B N 1
ATOM 2001 C CA . PHE B 1 138 ? 15.539 -18.047 -10.227 1 69.62 138 PHE B CA 1
ATOM 2002 C C . PHE B 1 138 ? 14.516 -18.422 -11.289 1 69.62 138 PHE B C 1
ATOM 2004 O O . PHE B 1 138 ? 13.758 -17.562 -11.758 1 69.62 138 PHE B O 1
#

InterPro domains:
  IPR032808 DoxX family [PF07681] (10-91)
  IPR051907 DoxX-like inner membrane-associated oxidoreductase [PTHR33452] (3-131)

pLDDT: mean 96.7, std 4.07, range [69.62, 99.0]

Radius of gyration: 18.14 Å; Cα contacts (8 Å, |Δi|>4): 494; chains: 2; bounding box: 45×52×41 Å

Nearest PDB structures (foldseek):
  2kvp-assembly1_A  TM=2.734E-01  e=2.036E+00  Mus musculus
  7jg5-assembly1_a  TM=2.643E-01  e=8.978E+00  Mycolicibacterium smegmatis
  2kvp-assembly1_A  TM=2.271E-01  e=1.850E+00  Mus musculus
  7jg5-assembly1_a  TM=2.652E-01  e=7.757E+00  Mycolicibacterium smegmatis

Solvent-accessible surface area (backbone atoms only — not comparable to full-atom values): 12698 Å² total; per-residue (Å²): 126,62,52,55,70,70,48,27,52,36,42,52,47,14,24,44,33,26,14,44,40,39,18,50,53,11,50,45,27,66,76,39,36,68,64,51,17,53,52,34,41,74,59,61,46,91,52,22,58,58,51,35,48,52,48,13,50,50,28,30,52,22,11,47,12,41,47,37,27,44,35,20,36,59,20,20,48,52,46,20,54,48,27,45,50,46,20,63,57,72,23,44,32,90,78,49,59,77,92,46,21,64,63,24,40,51,51,21,46,50,27,37,22,42,20,12,22,24,29,35,44,23,49,55,40,74,46,63,57,65,92,38,71,64,40,61,93,116,127,61,53,55,71,72,46,28,52,35,42,51,48,13,24,45,33,27,14,44,38,39,18,49,54,12,49,44,28,64,76,39,37,68,63,50,16,52,52,34,40,75,58,61,45,91,51,22,58,59,49,34,47,50,48,13,51,49,26,29,51,24,11,47,13,41,47,36,26,45,36,20,35,59,21,20,47,53,45,21,52,47,27,45,50,45,20,63,57,70,23,44,32,90,78,51,60,76,93,47,21,64,64,23,40,51,51,20,46,50,27,38,22,42,20,11,23,24,29,37,43,23,48,56,41,74,47,62,57,64,90,39,72,63,40,62,94,119

Organism: Haloferax mediterranei (strain ATCC 33500 / DSM 1411 / JCM 8866 / NBRC 14739 / NCIMB 2177 / R-4) (NCBI:txid523841)

Secondary structure (DSSP, 8-state):
----HHHHHHHHHHIIIIIIHHHHHHHHHHHTHHHHHHHHHHTT-SSHHHHHHHHHHHHHHHHHHHHHTBSHHHHHHHHHHHHHHHHHHH--GGGS-HHHHHHHHHHHHHHHHHHHHHHHHHHHTTS--TTS--B---/----HHHHHHHHHHIIIIIIHHHHHHHHHHHTHHHHHHHHHHTT-SSHHHHHHHHHHHHHHHHHHHHHTBSHHHHHHHHHHHHHHHHHHH--GGGS-HHHHHHHHHHHHHHHHHHHHHHHHHHHTTS--TTS--B---

Sequence (276 aa):
MVLSGLEGIALLLARILFGGVLAFTGLNHFMQTEQMAGYAQHKGLPAPTLSVLGSGALLVLGGLSIITGVLPVVGALVLAGFLVVSALTMHDFWAVPEDQQQTEMTQFLKNIALAGGALAISVLGSTPWALSLGIRLFMVLSGLEGIALLLARILFGGVLAFTGLNHFMQTEQMAGYAQHKGLPAPTLSVLGSGALLVLGGLSIITGVLPVVGALVLAGFLVVSALTMHDFWAVPEDQQQTEMTQFLKNIALAGGALAISVLGSTPWALSLGIRLF